Protein AF-A0A495JT80-F1 (afdb_monomer_lite)

Sequence (292 aa):
MCPLRSATLHNGMGPVFTKGAPIFTSSRGILRPVTPRWQRAALMPSWIRWLPCSFVYLTVVPQSVPFRRSAWNDLVPWDDALWCDPGDVEDWVTRSRHRHPRREAAHAELHAREHYDWMVEVRGARIELFAEMCRRRDLPVPHTVGELLPCLTGFGLFELDHDSDADDPWIRPRLERDPLDVLPLSFEERELEARAQRDDRAVLLAIAVRQLAQRTRRRWRRRIVSTSVTGLAEQAGLSVEQTRQALGDLGEIADLGLDWRDRDERVRLTVRWPDFRLRFPFTELPAPEHAV

Secondary structure (DSSP, 8-state):
------------------------------------GGGGS---TTS-TTS-TTHHHHH--S-SS-EEGGGGTTT--TTSBSS-----HHHHHHHHHHHS-TTSHHHHHHHHHHHHHHHHHHHHHHHHHHHHHHHHTT-PPP-BHHHHHHHHHHHTSEEEE--S-SSS-EEEE-TTS-HHHHS---HHHHHHHHHHHHHHHHHHHHHHHHHHHHHS---SSEEEEEEEHHHHHHHHT--HHHHHHHHHHHHHHHT-EEEEETTTTEEEEEEEHHHHHHHS--SSPPPGGG--

pLDDT: mean 70.35, std 21.44, range [20.78, 96.19]

Foldseek 3Di:
DDDDDDDDDDDDDDDDDDDDDDDDDDDDPPPPPPPPCLLVLPPDLLLDLLFAPLCVLVSPDVDLDWDKPVVSVVPRPQADFRHDDPDDLVVLLVVQPVVDDDVCSVVSSVVSVVVNVVLVVSNVVSLVVQCVQCVLLVHDRDGGNNSVQVSCVSLVQKPWDPVDPDPITIIHGPSVDRSLVRTPDDPVRSVVSVVLSLVVLLLLLLLLVLVQQVPADDPPFKGKGKDALVVSCVSSSHDSVSSVSSVVVNCVVQVWPWDDDPPPSMTITIHRNVSSCVVNVDNDDDNSSPRD

Radius of gyration: 26.75 Å; chains: 1; bounding box: 66×74×63 Å

Organism: NCBI:txid589240

InterPro domains:
  IPR046105 Protein of unknown function DUF6042 [PF19508] (123-275)

Structure (mmCIF, N/CA/C/O backbone):
data_AF-A0A495JT80-F1
#
_entry.id   AF-A0A495JT80-F1
#
loop_
_atom_site.group_PDB
_atom_site.id
_atom_site.type_symbol
_atom_site.label_atom_id
_atom_site.label_alt_id
_atom_site.label_comp_id
_atom_site.label_asym_id
_atom_site.label_entity_id
_atom_site.label_seq_id
_atom_site.pdbx_PDB_ins_code
_atom_site.Cartn_x
_atom_site.Cartn_y
_atom_site.Cartn_z
_atom_site.occupancy
_atom_site.B_iso_or_equiv
_atom_site.auth_seq_id
_atom_site.auth_comp_id
_atom_site.auth_asym_id
_atom_site.auth_atom_id
_atom_site.pdbx_PDB_model_num
ATOM 1 N N . MET A 1 1 ? 35.386 54.357 -22.214 1.00 24.50 1 MET A N 1
ATOM 2 C CA . MET A 1 1 ? 36.440 55.247 -21.682 1.00 24.50 1 MET A CA 1
ATOM 3 C C . MET A 1 1 ? 36.011 55.726 -20.303 1.00 24.50 1 MET A C 1
ATOM 5 O O . MET A 1 1 ? 34.889 56.196 -20.187 1.00 24.50 1 MET A O 1
ATOM 9 N N . CYS A 1 2 ? 36.923 55.619 -19.329 1.00 22.36 2 CYS A N 1
ATOM 10 C CA . CYS A 1 2 ? 36.887 56.173 -17.963 1.00 22.36 2 CYS A CA 1
ATOM 11 C C . CYS A 1 2 ? 35.995 55.506 -16.878 1.00 22.36 2 CYS A C 1
ATOM 13 O O . CYS A 1 2 ? 34.996 54.878 -17.212 1.00 22.36 2 CYS A O 1
ATOM 15 N N . PRO A 1 3 ? 36.439 55.539 -15.595 1.00 34.78 3 PRO A N 1
ATOM 16 C CA . PRO A 1 3 ? 36.694 54.320 -14.813 1.00 34.78 3 PRO A CA 1
ATOM 17 C C . PRO A 1 3 ? 36.234 54.358 -13.327 1.00 34.78 3 PRO A C 1
ATOM 19 O O . PRO A 1 3 ? 35.661 55.328 -12.846 1.00 34.78 3 PRO A O 1
ATOM 22 N N . LEU A 1 4 ? 36.542 53.258 -12.623 1.00 27.73 4 LEU A N 1
ATOM 23 C CA . LEU A 1 4 ? 36.738 53.035 -11.172 1.00 27.73 4 LEU A CA 1
ATOM 24 C C . LEU A 1 4 ? 36.809 54.259 -10.226 1.00 27.73 4 LEU A C 1
ATOM 26 O O . LEU A 1 4 ? 37.650 55.131 -10.439 1.00 27.73 4 LEU A O 1
ATOM 30 N N . ARG A 1 5 ? 36.143 54.170 -9.053 1.00 24.73 5 ARG A N 1
ATOM 31 C CA . ARG A 1 5 ? 36.783 54.257 -7.710 1.00 24.73 5 ARG A CA 1
ATOM 32 C C . ARG A 1 5 ? 35.832 54.024 -6.518 1.00 24.73 5 ARG A C 1
ATOM 34 O O . ARG A 1 5 ? 34.684 54.446 -6.524 1.00 24.73 5 ARG A O 1
ATOM 41 N N . SER A 1 6 ? 36.402 53.377 -5.496 1.00 25.03 6 SER A N 1
ATOM 42 C CA . SER A 1 6 ? 35.929 53.138 -4.123 1.00 25.03 6 SER A CA 1
ATOM 43 C C . SER A 1 6 ? 35.865 54.381 -3.224 1.00 25.03 6 SER A C 1
ATOM 45 O O . SER A 1 6 ? 36.567 55.353 -3.498 1.00 25.03 6 SER A O 1
ATOM 47 N N . ALA A 1 7 ? 35.161 54.230 -2.087 1.00 26.39 7 ALA A N 1
ATOM 48 C CA . ALA A 1 7 ? 35.437 54.671 -0.692 1.00 26.39 7 ALA A CA 1
ATOM 49 C C . ALA A 1 7 ? 34.073 54.962 0.003 1.00 26.39 7 ALA A C 1
ATOM 51 O O . ALA A 1 7 ? 33.136 55.344 -0.681 1.00 26.39 7 ALA A O 1
ATOM 52 N N . THR A 1 8 ? 33.802 54.789 1.304 1.00 26.42 8 THR A N 1
ATOM 53 C CA . THR A 1 8 ? 34.645 54.862 2.507 1.00 26.42 8 THR A CA 1
ATOM 54 C C . THR A 1 8 ? 33.877 54.306 3.726 1.00 26.42 8 THR A C 1
ATOM 56 O O . THR A 1 8 ? 32.650 54.356 3.768 1.00 26.42 8 THR A O 1
ATOM 59 N N . LEU A 1 9 ? 34.632 53.816 4.712 1.00 25.58 9 LEU A N 1
ATOM 60 C CA . LEU A 1 9 ? 34.266 53.468 6.097 1.00 25.58 9 LEU A CA 1
ATOM 61 C C . LEU A 1 9 ? 34.218 54.706 7.029 1.00 25.58 9 LEU A C 1
ATOM 63 O O . LEU A 1 9 ? 34.731 55.755 6.648 1.00 25.58 9 LEU A O 1
ATOM 67 N N . HIS A 1 10 ? 33.762 54.471 8.280 1.00 24.23 10 HIS A N 1
ATOM 68 C CA . HIS A 1 10 ? 33.953 55.235 9.547 1.00 24.23 10 HIS A CA 1
ATOM 69 C C . HIS A 1 10 ? 32.874 56.278 9.933 1.00 24.23 10 HIS A C 1
ATOM 71 O O . HIS A 1 10 ? 32.363 56.966 9.066 1.00 24.23 10 HIS A O 1
ATOM 77 N N . ASN A 1 11 ? 32.482 56.505 11.204 1.00 24.72 11 ASN A N 1
ATOM 78 C CA . ASN A 1 11 ? 32.920 56.039 12.538 1.00 24.72 11 ASN A CA 1
ATOM 79 C C . ASN A 1 11 ? 31.931 56.507 13.645 1.00 24.72 11 ASN A C 1
ATOM 81 O O . ASN A 1 11 ? 31.242 57.502 13.445 1.00 24.72 11 ASN A O 1
ATOM 85 N N . GLY A 1 12 ? 32.008 55.894 14.844 1.00 23.05 12 GLY A N 1
ATOM 86 C CA . GLY A 1 12 ? 31.718 56.537 16.153 1.00 23.05 12 GLY A CA 1
ATOM 87 C C . GLY A 1 12 ? 30.794 55.738 17.096 1.00 23.05 12 GLY A C 1
ATOM 88 O O . GLY A 1 12 ? 29.589 55.775 16.905 1.00 23.05 12 GLY A O 1
ATOM 89 N N . MET A 1 13 ? 31.319 54.866 17.983 1.00 23.22 13 MET A N 1
ATOM 90 C CA . MET A 1 13 ? 31.654 55.093 19.426 1.00 23.22 13 MET A CA 1
ATOM 91 C C . MET A 1 13 ? 30.427 55.317 20.334 1.00 23.22 13 MET A C 1
ATOM 93 O O . MET A 1 13 ? 29.657 56.221 20.057 1.00 23.22 13 MET A O 1
ATOM 97 N N . GLY A 1 14 ? 30.162 54.639 21.463 1.00 22.25 14 GLY A N 1
ATOM 98 C CA . GLY A 1 14 ? 30.789 53.643 22.370 1.00 22.25 14 GLY A CA 1
ATOM 99 C C . GLY A 1 14 ? 29.737 53.337 23.489 1.00 22.25 14 GLY A C 1
ATOM 100 O O . GLY A 1 14 ? 28.591 53.729 23.269 1.00 22.25 14 GLY A O 1
ATOM 101 N N . PRO A 1 15 ? 30.008 52.731 24.678 1.00 27.05 15 PRO A N 1
ATOM 102 C CA . PRO A 1 15 ? 31.286 52.404 25.316 1.00 27.05 15 PRO A CA 1
ATOM 103 C C . PRO A 1 15 ? 31.402 50.957 25.886 1.00 27.05 15 PRO A C 1
ATOM 105 O O . PRO A 1 15 ? 30.521 50.110 25.772 1.00 27.05 15 PRO A O 1
ATOM 108 N N . VAL A 1 16 ? 32.561 50.720 26.504 1.00 27.67 16 VAL A N 1
ATOM 109 C CA . VAL A 1 16 ? 33.077 49.540 27.224 1.00 27.67 16 VAL A CA 1
ATOM 110 C C . VAL A 1 16 ? 32.435 49.375 28.614 1.00 27.67 16 VAL A C 1
ATOM 112 O O . VAL A 1 16 ? 32.236 50.386 29.270 1.00 27.67 16 VAL A O 1
ATOM 115 N N . PHE A 1 17 ? 32.202 48.139 29.096 1.00 23.05 17 PHE A N 1
ATOM 116 C CA . PHE A 1 17 ? 32.622 47.652 30.435 1.00 23.05 17 PHE A CA 1
ATOM 117 C C . PHE A 1 17 ? 32.305 46.157 30.658 1.00 23.05 17 PHE A C 1
ATOM 119 O O . PHE A 1 17 ? 31.225 45.658 30.360 1.00 23.05 17 PHE A O 1
ATOM 126 N N . THR A 1 18 ? 33.290 45.456 31.216 1.00 30.59 18 THR A N 1
ATOM 127 C CA . THR A 1 18 ? 33.277 44.085 31.740 1.00 30.59 18 THR A CA 1
ATOM 128 C C . THR A 1 18 ? 32.663 44.019 33.146 1.00 30.59 18 THR A C 1
ATOM 130 O O . THR A 1 18 ? 33.006 44.852 33.983 1.00 30.59 18 THR A O 1
ATOM 133 N N . LYS A 1 19 ? 31.857 42.988 33.462 1.00 23.12 19 LYS A N 1
ATOM 134 C CA . LYS A 1 19 ? 31.860 42.274 34.765 1.00 23.12 19 LYS A CA 1
ATOM 135 C C . LYS A 1 19 ? 30.870 41.104 34.804 1.00 23.12 19 LYS A C 1
ATOM 137 O O . LYS A 1 19 ? 29.881 41.089 34.085 1.00 23.12 19 LYS A O 1
ATOM 142 N N . GLY A 1 20 ? 31.216 40.113 35.626 1.00 20.78 20 GLY A N 1
ATOM 143 C CA . GLY A 1 20 ? 30.572 38.807 35.736 1.00 20.78 20 GLY A CA 1
ATOM 144 C C . GLY A 1 20 ? 29.131 38.781 36.264 1.00 20.78 20 GLY A C 1
ATOM 145 O O . GLY A 1 20 ? 28.621 39.755 36.806 1.00 20.78 20 GLY A O 1
ATOM 146 N N . ALA A 1 21 ? 28.555 37.592 36.053 1.00 24.69 21 ALA A N 1
ATOM 147 C CA . ALA A 1 21 ? 27.241 37.019 36.392 1.00 24.69 21 ALA A CA 1
ATOM 148 C C . ALA A 1 21 ? 26.710 37.319 37.822 1.00 24.69 21 ALA A C 1
ATOM 150 O O . ALA A 1 21 ? 27.509 37.781 38.636 1.00 24.69 21 ALA A O 1
ATOM 151 N N . PRO A 1 22 ? 25.453 36.963 38.216 1.00 37.16 22 PRO A N 1
ATOM 152 C CA . PRO A 1 22 ? 24.491 36.034 37.587 1.00 37.16 22 PRO A CA 1
ATOM 153 C C . PRO A 1 22 ? 22.995 36.470 37.636 1.00 37.16 22 PRO A C 1
ATOM 155 O O . PRO A 1 22 ? 22.660 37.542 38.122 1.00 37.16 22 PRO A O 1
ATOM 158 N N . ILE A 1 23 ? 22.112 35.554 37.201 1.00 22.86 23 ILE A N 1
ATOM 159 C CA . ILE A 1 23 ? 20.699 35.315 37.597 1.00 22.86 23 ILE A CA 1
ATOM 160 C C . ILE A 1 23 ? 19.707 35.298 36.414 1.00 22.86 23 ILE A C 1
ATOM 162 O O . ILE A 1 23 ? 19.516 36.257 35.677 1.00 22.86 23 ILE A O 1
ATOM 166 N N . PHE A 1 24 ? 19.095 34.117 36.293 1.00 27.41 24 PHE A N 1
ATOM 167 C CA . PHE A 1 24 ? 17.911 33.697 35.544 1.00 27.41 24 PHE A CA 1
ATOM 168 C C . PHE A 1 24 ? 16.883 34.791 35.196 1.00 27.41 24 PHE A C 1
ATOM 170 O O . PHE A 1 24 ? 16.391 35.484 36.079 1.00 27.41 24 PHE A O 1
ATOM 177 N N . THR A 1 25 ? 16.392 34.777 33.950 1.00 22.12 25 THR A N 1
ATOM 178 C CA . THR A 1 25 ? 14.977 34.461 33.653 1.00 22.12 25 THR A CA 1
ATOM 179 C C . THR A 1 25 ? 14.739 34.143 32.166 1.00 22.12 25 THR A C 1
ATOM 181 O O . THR A 1 25 ? 15.168 34.852 31.267 1.00 22.12 25 THR A O 1
ATOM 184 N N . SER A 1 26 ? 14.056 33.010 31.973 1.00 25.11 26 SER A N 1
ATOM 185 C CA . SER A 1 26 ? 13.135 32.578 30.910 1.00 25.11 26 SER A CA 1
ATOM 186 C C . SER A 1 26 ? 13.303 33.069 29.462 1.00 25.11 26 SER A C 1
ATOM 188 O O . SER A 1 26 ? 12.993 34.209 29.131 1.00 25.11 26 SER A O 1
ATOM 190 N N . SER A 1 27 ? 13.528 32.107 28.558 1.00 25.22 27 SER A N 1
ATOM 191 C CA . SER A 1 27 ? 12.547 31.672 27.534 1.00 25.22 27 SER A CA 1
ATOM 192 C C . SER A 1 27 ? 13.249 31.270 26.238 1.00 25.22 27 SER A C 1
ATOM 194 O O . SER A 1 27 ? 13.594 32.113 25.418 1.00 25.22 27 SER A O 1
ATOM 196 N N . ARG A 1 28 ? 13.398 29.962 26.030 1.00 27.19 28 ARG A N 1
ATOM 197 C CA . ARG A 1 28 ? 13.146 29.269 24.755 1.00 27.19 28 ARG A CA 1
ATOM 198 C C . ARG A 1 28 ? 13.342 27.793 25.037 1.00 27.19 28 ARG A C 1
ATOM 200 O O . ARG A 1 28 ? 14.440 27.252 24.932 1.00 27.19 28 ARG A O 1
ATOM 207 N N . GLY A 1 29 ? 12.249 27.176 25.484 1.00 23.95 29 GLY A N 1
ATOM 208 C CA . GLY A 1 29 ? 12.114 25.733 25.458 1.00 23.95 29 GLY A CA 1
ATOM 209 C C . GLY A 1 29 ? 12.461 25.284 24.051 1.00 23.95 29 GLY A C 1
ATOM 210 O O . GLY A 1 29 ? 11.780 25.635 23.089 1.00 23.95 29 GLY A O 1
ATOM 211 N N . ILE A 1 30 ? 13.580 24.578 23.943 1.00 27.95 30 ILE A N 1
ATOM 212 C CA . ILE A 1 30 ? 13.903 23.774 22.782 1.00 27.95 30 ILE A CA 1
ATOM 213 C C . ILE A 1 30 ? 12.727 22.814 22.677 1.00 27.95 30 ILE A C 1
ATOM 215 O O . ILE A 1 30 ? 12.596 21.893 23.486 1.00 27.95 30 ILE A O 1
ATOM 219 N N . LEU A 1 31 ? 11.818 23.114 21.750 1.00 24.92 31 LEU A N 1
ATOM 220 C CA . LEU A 1 31 ? 10.789 22.191 21.323 1.00 24.92 31 LEU A CA 1
ATOM 221 C C . LEU A 1 31 ? 11.545 20.926 20.935 1.00 24.92 31 LEU A C 1
ATOM 223 O O . LEU A 1 31 ? 12.216 20.874 19.905 1.00 24.92 31 LEU A O 1
ATOM 227 N N . ARG A 1 32 ? 11.487 19.914 21.808 1.00 25.67 32 ARG A N 1
ATOM 228 C CA . ARG A 1 32 ? 11.700 18.540 21.372 1.00 25.67 32 ARG A CA 1
ATOM 229 C C . ARG A 1 32 ? 10.824 18.384 20.131 1.00 25.67 32 ARG A C 1
ATOM 231 O O . ARG A 1 32 ? 9.664 18.796 20.213 1.00 25.67 32 ARG A O 1
ATOM 238 N N . PRO A 1 33 ? 11.331 17.856 19.007 1.00 29.70 33 PRO A N 1
ATOM 239 C CA . PRO A 1 33 ? 10.451 17.494 17.916 1.00 29.70 33 PRO A CA 1
ATOM 240 C C . PRO A 1 33 ? 9.458 16.493 18.500 1.00 29.70 33 PRO A C 1
ATOM 242 O O . PRO A 1 33 ? 9.802 15.359 18.827 1.00 29.70 33 PRO A O 1
ATOM 245 N N . VAL A 1 34 ? 8.245 16.975 18.757 1.00 27.97 34 VAL A N 1
ATOM 246 C CA . VAL A 1 34 ? 7.101 16.134 19.044 1.00 27.97 34 VAL A CA 1
ATOM 247 C C . V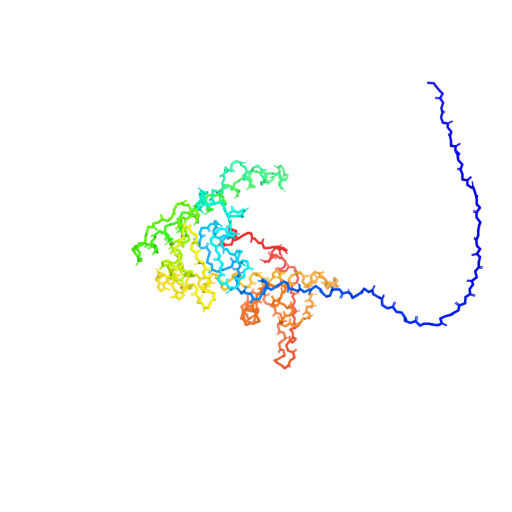AL A 1 34 ? 6.906 15.393 17.740 1.00 27.97 34 VAL A C 1
ATOM 249 O O . VAL A 1 34 ? 6.464 15.991 16.763 1.00 27.97 34 VAL A O 1
ATOM 252 N N . THR A 1 35 ? 7.325 14.129 17.711 1.00 33.66 35 THR A N 1
ATOM 253 C CA . THR A 1 35 ? 6.902 13.168 16.697 1.00 33.66 35 THR A CA 1
ATOM 254 C C . THR A 1 35 ? 5.390 13.350 16.556 1.00 33.66 35 THR A C 1
ATOM 256 O O . THR A 1 35 ? 4.664 13.153 17.544 1.00 33.66 35 THR A O 1
ATOM 259 N N . PRO A 1 36 ? 4.902 13.865 15.414 1.00 33.25 36 PRO A N 1
ATOM 260 C CA . PRO A 1 36 ? 3.493 14.166 15.260 1.00 33.25 36 PRO A CA 1
ATOM 261 C C . PRO A 1 36 ? 2.657 12.916 15.531 1.00 33.25 36 PRO A C 1
ATOM 263 O O . PRO A 1 36 ? 3.073 11.802 15.223 1.00 33.25 36 PRO A O 1
ATOM 266 N N . ARG A 1 37 ? 1.462 13.077 16.104 1.00 33.56 37 ARG A N 1
ATOM 267 C CA . ARG A 1 37 ? 0.592 11.944 16.469 1.00 33.56 37 ARG A CA 1
ATOM 268 C C . ARG A 1 37 ? 0.262 11.003 15.297 1.00 33.56 37 ARG A C 1
ATOM 270 O O . ARG A 1 37 ? -0.053 9.849 15.563 1.00 33.56 37 ARG A O 1
ATOM 277 N N . TRP A 1 38 ? 0.402 11.440 14.042 1.00 35.16 38 TRP A N 1
ATOM 278 C CA . TRP A 1 38 ? 0.265 10.578 12.862 1.00 35.16 38 TRP A CA 1
ATOM 279 C C . TRP A 1 38 ? 1.342 9.482 12.763 1.00 35.16 38 TRP A C 1
ATOM 281 O O . TRP A 1 38 ? 1.085 8.454 12.158 1.00 35.16 38 TRP A O 1
ATOM 291 N N . GLN A 1 39 ? 2.489 9.608 13.445 1.00 34.47 39 GLN A N 1
ATOM 292 C CA . GLN A 1 39 ? 3.469 8.516 13.592 1.00 34.47 39 GLN A CA 1
ATOM 293 C C . GLN A 1 39 ? 3.036 7.420 14.586 1.00 34.47 39 GLN A C 1
ATOM 295 O O . GLN A 1 39 ? 3.790 6.480 14.819 1.00 34.47 39 GLN A O 1
ATOM 300 N N . ARG A 1 40 ? 1.859 7.533 15.222 1.00 36.56 40 ARG A N 1
ATOM 301 C CA . ARG A 1 40 ? 1.363 6.554 16.212 1.00 36.56 40 ARG A CA 1
ATOM 302 C C . ARG A 1 40 ? 0.118 5.784 15.776 1.00 36.56 40 ARG A C 1
ATOM 304 O O . ARG A 1 40 ? -0.263 4.853 16.474 1.00 36.56 40 ARG A O 1
ATOM 311 N N . ALA A 1 41 ? -0.498 6.138 14.651 1.00 34.88 41 ALA A N 1
ATOM 312 C CA . ALA A 1 41 ? -1.455 5.266 13.982 1.00 34.88 41 ALA A CA 1
ATOM 313 C C . ALA A 1 41 ? -0.676 4.526 12.895 1.00 34.88 41 ALA A C 1
ATOM 315 O O . ALA A 1 41 ? -0.148 5.159 11.987 1.00 34.88 41 ALA A O 1
ATOM 316 N N . ALA A 1 42 ? -0.528 3.210 13.026 1.00 36.19 42 ALA A N 1
ATOM 317 C CA . ALA A 1 42 ? 0.255 2.399 12.102 1.00 36.19 42 ALA A CA 1
ATOM 318 C C . ALA A 1 42 ? -0.470 2.221 10.754 1.00 36.19 42 ALA A C 1
ATOM 320 O O . ALA A 1 42 ? -0.840 1.111 10.406 1.00 36.19 42 ALA A O 1
ATOM 321 N N . LEU A 1 43 ? -0.665 3.298 9.992 1.00 43.31 43 LEU A N 1
ATOM 322 C CA . LEU A 1 43 ? -0.923 3.231 8.555 1.00 43.31 43 LEU A CA 1
ATOM 323 C C . LEU A 1 43 ? 0.427 3.367 7.856 1.00 43.31 43 LEU A C 1
ATOM 325 O O . LEU A 1 43 ? 0.885 4.459 7.528 1.00 43.31 43 LEU A O 1
ATOM 329 N N . MET A 1 44 ? 1.113 2.233 7.730 1.00 40.84 44 MET A N 1
ATOM 330 C CA . MET A 1 44 ? 2.370 2.151 6.996 1.00 40.84 44 MET A CA 1
ATOM 331 C C . MET A 1 44 ? 2.113 2.154 5.484 1.00 40.84 44 MET A C 1
ATOM 333 O O . MET A 1 44 ? 1.056 1.685 5.059 1.00 40.84 44 MET A O 1
ATOM 337 N N . PRO A 1 45 ? 3.089 2.576 4.655 1.00 37.75 45 PRO A N 1
ATOM 338 C CA . PRO A 1 45 ? 3.021 2.494 3.188 1.00 37.75 45 PRO A CA 1
ATOM 339 C C . PRO A 1 45 ? 2.671 1.100 2.633 1.00 37.75 45 PRO A C 1
ATOM 341 O O . PRO A 1 45 ? 2.341 0.971 1.462 1.00 37.75 45 PRO A O 1
ATOM 344 N N . SER A 1 46 ? 2.746 0.065 3.472 1.00 41.38 46 SER A N 1
ATOM 345 C CA . SER A 1 46 ? 2.538 -1.346 3.167 1.00 41.38 46 SER A CA 1
ATOM 346 C C . SER A 1 46 ? 1.145 -1.884 3.498 1.00 41.38 46 SER A C 1
ATOM 348 O O . SER A 1 46 ? 0.993 -3.099 3.540 1.00 41.38 46 SER A O 1
ATOM 350 N N . TRP A 1 47 ? 0.140 -1.051 3.798 1.00 51.59 47 TRP A N 1
ATOM 351 C CA . TRP A 1 47 ? -1.132 -1.622 4.254 1.00 51.59 47 TRP A CA 1
ATOM 352 C C . TRP A 1 47 ? -1.794 -2.512 3.208 1.00 51.59 47 TRP A C 1
ATOM 354 O O . TRP A 1 47 ? -2.259 -3.582 3.588 1.00 51.59 47 TRP A O 1
ATOM 364 N N . ILE A 1 48 ? -1.761 -2.159 1.920 1.00 58.28 48 ILE A N 1
ATOM 365 C CA . ILE A 1 48 ? -2.227 -3.041 0.846 1.00 58.28 48 ILE A CA 1
ATOM 366 C C . ILE A 1 48 ? -1.606 -2.600 -0.493 1.00 58.28 48 ILE A C 1
ATOM 368 O O . ILE A 1 48 ? -1.975 -1.551 -1.029 1.00 58.28 48 ILE A O 1
ATOM 372 N N . ARG A 1 49 ? -0.694 -3.393 -1.069 1.00 63.12 49 ARG A N 1
ATOM 373 C CA . ARG A 1 49 ? 0.024 -3.019 -2.313 1.00 63.12 49 ARG A CA 1
ATOM 374 C C . ARG A 1 49 ? -0.884 -2.864 -3.529 1.00 63.12 49 ARG A C 1
ATOM 376 O O . ARG A 1 49 ? -0.554 -2.134 -4.459 1.00 63.12 49 ARG A O 1
ATOM 383 N N . TRP A 1 50 ? -2.025 -3.543 -3.538 1.00 67.75 50 TRP A N 1
ATOM 384 C CA . TRP A 1 50 ? -2.954 -3.558 -4.664 1.00 67.75 50 TRP A CA 1
ATOM 385 C C . TRP A 1 50 ? -4.073 -2.521 -4.584 1.00 67.75 50 TRP A C 1
ATOM 387 O O . TRP A 1 50 ? -4.824 -2.392 -5.548 1.00 67.75 50 TRP A O 1
ATOM 397 N N . LEU A 1 51 ? -4.174 -1.734 -3.507 1.00 72.44 51 LEU A N 1
ATOM 398 C CA . LEU A 1 51 ? -5.150 -0.644 -3.470 1.00 72.44 51 LEU A CA 1
ATOM 399 C C . LEU A 1 51 ? -4.859 0.399 -4.552 1.00 72.44 51 LEU A C 1
ATOM 401 O O . LEU A 1 51 ? -3.696 0.597 -4.905 1.00 72.44 51 LEU A O 1
ATOM 405 N N . PRO A 1 52 ? -5.877 1.097 -5.072 1.00 69.81 52 PRO A N 1
ATOM 406 C CA . PRO A 1 52 ? -5.646 2.155 -6.040 1.00 69.81 52 PRO A CA 1
ATOM 407 C C . PRO A 1 52 ? -4.734 3.251 -5.488 1.00 69.81 52 PRO A C 1
ATOM 409 O O . PRO A 1 52 ? -4.767 3.545 -4.295 1.00 69.81 52 PRO A O 1
ATOM 412 N N . CYS A 1 53 ? -3.938 3.893 -6.347 1.00 71.25 53 CYS A N 1
ATOM 413 C CA . CYS A 1 53 ? -2.992 4.926 -5.904 1.00 71.25 53 CYS A CA 1
ATOM 414 C C . CYS A 1 53 ? -3.680 6.079 -5.152 1.00 71.25 53 CYS A C 1
ATOM 416 O O . CYS A 1 53 ? -3.117 6.617 -4.203 1.00 71.25 53 CYS A O 1
ATOM 418 N N . SER A 1 54 ? -4.918 6.412 -5.530 1.00 66.75 54 SER A N 1
ATOM 419 C CA . SER A 1 54 ? -5.732 7.455 -4.905 1.00 66.75 54 SER A CA 1
ATOM 420 C C . SER A 1 54 ? -6.104 7.139 -3.457 1.00 66.75 54 SER A C 1
ATOM 422 O O . SER A 1 54 ? -6.455 8.044 -2.703 1.00 66.75 54 SER A O 1
ATOM 424 N N . PHE A 1 55 ? -5.943 5.888 -3.013 1.00 68.94 55 PHE A N 1
ATOM 425 C CA . PHE A 1 55 ? -6.041 5.546 -1.600 1.00 68.94 55 PHE A CA 1
ATOM 426 C C . PHE A 1 55 ? -5.093 6.390 -0.743 1.00 68.94 55 PHE A C 1
ATOM 428 O O . PHE A 1 55 ? -5.428 6.677 0.402 1.00 68.94 55 PHE A O 1
ATOM 435 N N . VAL A 1 56 ? -3.965 6.871 -1.290 1.00 66.12 56 VAL A N 1
ATOM 436 C CA . VAL A 1 56 ? -3.050 7.781 -0.583 1.00 66.12 56 VAL A CA 1
ATOM 437 C C . VAL A 1 56 ? -3.771 9.005 -0.008 1.00 66.12 56 VAL A C 1
ATOM 439 O O . VAL A 1 56 ? -3.484 9.397 1.121 1.00 66.12 56 VAL A O 1
ATOM 442 N N . TYR A 1 57 ? -4.777 9.541 -0.704 1.00 64.38 57 TYR A N 1
ATOM 443 C CA . TYR A 1 57 ? -5.587 10.659 -0.214 1.00 64.38 57 TYR A CA 1
ATOM 444 C C . TYR A 1 57 ? -6.395 10.289 1.039 1.00 64.38 57 TYR A C 1
ATOM 446 O O . TYR A 1 57 ? -6.578 11.117 1.927 1.00 64.38 57 TYR A O 1
ATOM 454 N N . LEU A 1 58 ? -6.810 9.025 1.148 1.00 63.75 58 LEU A N 1
ATOM 455 C CA . LEU A 1 58 ? -7.581 8.481 2.268 1.00 63.75 58 LEU A CA 1
ATOM 456 C C . LEU A 1 58 ? -6.688 7.924 3.393 1.00 63.75 58 LEU A C 1
ATOM 458 O O . LEU A 1 58 ? -7.163 7.724 4.511 1.00 63.75 58 LEU A O 1
ATOM 462 N N . THR A 1 59 ? -5.392 7.703 3.129 1.00 58.78 59 THR A N 1
ATOM 463 C CA . THR A 1 59 ? -4.407 7.324 4.164 1.00 58.78 59 THR A CA 1
ATOM 464 C C . THR A 1 59 ? -4.082 8.470 5.117 1.00 58.78 59 THR A C 1
ATOM 466 O O . THR A 1 59 ? -3.714 8.232 6.269 1.00 58.78 59 THR A O 1
ATOM 469 N N . VAL A 1 60 ? -4.252 9.719 4.671 1.00 50.59 60 VAL A N 1
ATOM 470 C CA . VAL A 1 60 ? -4.072 10.914 5.502 1.00 50.59 60 VAL A CA 1
ATOM 471 C C . VAL A 1 60 ? -5.352 11.152 6.294 1.00 50.59 60 VAL A C 1
ATOM 473 O O . VAL A 1 60 ? -6.136 12.067 6.046 1.00 50.59 60 VAL A O 1
ATOM 476 N N . VAL A 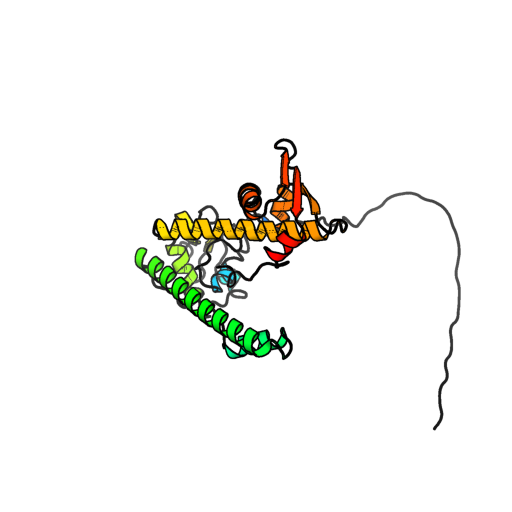1 61 ? -5.577 10.282 7.274 1.00 50.44 61 VAL A N 1
ATOM 477 C CA . VAL A 1 61 ? -6.654 10.468 8.235 1.00 50.44 61 VAL A CA 1
ATOM 478 C C . VAL A 1 61 ? -6.255 11.618 9.170 1.00 50.44 61 VAL A C 1
ATOM 480 O O . VAL A 1 61 ? -5.259 11.491 9.890 1.00 50.44 61 VAL A O 1
ATOM 483 N N . PRO A 1 62 ? -7.007 12.735 9.217 1.00 42.88 62 PRO A N 1
ATOM 484 C CA . PRO A 1 62 ? -6.640 13.872 10.053 1.00 42.88 62 PRO A CA 1
ATOM 485 C C . PRO A 1 62 ? -6.599 13.494 11.541 1.00 42.88 62 PRO A C 1
ATOM 487 O O . PRO A 1 62 ? -5.759 14.017 12.277 1.00 42.88 62 PRO A O 1
ATOM 490 N N . GLN A 1 63 ? -7.481 12.585 11.990 1.00 50.72 63 GLN A N 1
ATOM 491 C CA . GLN A 1 63 ? -7.586 12.105 13.373 1.00 50.72 63 GLN A CA 1
ATOM 492 C C . GLN A 1 63 ? -8.213 10.698 13.439 1.00 50.72 63 GLN A C 1
ATOM 494 O O . GLN A 1 63 ? -9.058 10.356 12.627 1.00 50.72 63 GLN A O 1
ATOM 499 N N . SER A 1 64 ? -7.890 9.900 14.464 1.00 59.62 64 SER A N 1
ATOM 500 C CA . SER A 1 64 ? -8.559 8.609 14.744 1.00 59.62 64 SER A CA 1
ATOM 501 C C . SER A 1 64 ? -10.001 8.750 15.268 1.00 59.62 64 SER A C 1
ATOM 503 O O . SER A 1 64 ? -10.614 7.770 15.684 1.00 59.62 64 SER A O 1
ATOM 505 N N . VAL A 1 65 ? -10.504 9.981 15.345 1.00 68.81 65 VAL A N 1
ATOM 506 C CA . VAL A 1 65 ? -11.854 10.344 15.790 1.00 68.81 65 VAL A CA 1
ATOM 507 C C . VAL A 1 65 ? -12.714 10.515 14.536 1.00 68.81 65 VAL A C 1
ATOM 509 O O . VAL A 1 65 ? -12.171 10.982 13.533 1.00 68.81 65 VAL A O 1
ATOM 512 N N . PRO A 1 66 ? -14.014 10.163 14.559 1.00 79.19 66 PRO A N 1
ATOM 513 C CA . PRO A 1 66 ? -14.899 10.418 13.429 1.00 79.19 66 PRO A CA 1
ATOM 514 C C . PRO A 1 66 ? -14.799 11.864 12.930 1.00 79.19 66 PRO A C 1
ATOM 516 O O . PRO A 1 66 ? -14.700 12.795 13.733 1.00 79.19 66 PRO A O 1
ATOM 519 N N . PHE A 1 67 ? -14.829 12.051 11.614 1.00 79.38 67 PHE A N 1
ATOM 520 C CA . PHE A 1 67 ? -14.772 13.361 10.955 1.00 79.38 67 PHE A CA 1
ATOM 521 C C . PHE A 1 67 ? -15.786 13.438 9.811 1.00 79.38 67 PHE A C 1
ATOM 523 O O . PHE A 1 67 ? -16.239 12.415 9.311 1.00 79.38 67 PHE A O 1
ATOM 530 N N . ARG A 1 68 ? -16.168 14.647 9.396 1.00 83.88 68 ARG A N 1
ATOM 531 C CA . ARG A 1 68 ? -17.078 14.855 8.258 1.00 83.88 68 ARG A CA 1
ATOM 532 C C . ARG A 1 68 ? -16.362 14.618 6.926 1.00 83.88 68 ARG A C 1
ATOM 534 O O . ARG A 1 68 ? -15.201 15.009 6.800 1.00 83.88 68 ARG A O 1
ATOM 541 N N . ARG A 1 69 ? -17.049 14.058 5.920 1.00 80.44 69 ARG A N 1
ATOM 542 C CA . ARG A 1 69 ? -16.510 13.909 4.552 1.00 80.44 69 ARG A CA 1
ATOM 543 C C . ARG A 1 69 ? -16.035 15.247 3.985 1.00 80.44 69 ARG A C 1
ATOM 545 O O . ARG A 1 69 ? -14.969 15.306 3.379 1.00 80.44 69 ARG A O 1
ATOM 552 N N . SER A 1 70 ? -16.784 16.318 4.227 1.00 83.50 70 SER A N 1
ATOM 553 C CA . SER A 1 70 ? -16.467 17.671 3.758 1.00 83.50 70 SER A CA 1
ATOM 554 C C . SER A 1 70 ? -15.115 18.200 4.243 1.00 83.50 70 SER A C 1
ATOM 556 O O . SER A 1 70 ? -14.508 19.023 3.559 1.00 83.50 70 SER A O 1
ATOM 558 N N . ALA A 1 71 ? -14.578 17.680 5.355 1.00 79.56 71 ALA A N 1
ATOM 559 C CA . ALA A 1 71 ? -13.249 18.040 5.853 1.00 79.56 71 ALA A CA 1
ATOM 560 C C . ALA A 1 71 ? -12.107 17.648 4.892 1.00 79.56 71 ALA A C 1
ATOM 562 O O . ALA A 1 71 ? -10.974 18.095 5.067 1.00 79.56 71 ALA A O 1
ATOM 563 N N . TRP A 1 72 ? -12.395 16.814 3.892 1.00 77.88 72 TRP A N 1
ATOM 564 C CA . TRP A 1 72 ? -11.457 16.373 2.866 1.00 77.88 72 TRP A CA 1
ATOM 565 C C . TRP A 1 72 ? -11.624 17.088 1.521 1.00 77.88 72 TRP A C 1
ATOM 567 O O . TRP A 1 72 ? -10.770 16.906 0.662 1.00 77.88 72 TRP A O 1
ATOM 577 N N . ASN A 1 73 ? -12.654 17.917 1.322 1.00 82.12 73 ASN A N 1
ATOM 578 C CA . ASN A 1 73 ? -12.959 18.502 0.006 1.00 82.12 73 ASN A CA 1
ATOM 579 C C . ASN A 1 73 ? -11.822 19.353 -0.581 1.00 82.12 73 ASN A C 1
ATOM 581 O O . ASN A 1 73 ? -11.647 19.368 -1.793 1.00 82.12 73 ASN A O 1
ATOM 585 N N . ASP A 1 74 ? -11.023 20.008 0.264 1.00 78.88 74 ASP A N 1
ATOM 586 C CA . ASP A 1 74 ? -9.886 20.824 -0.186 1.00 78.88 74 ASP A CA 1
ATOM 587 C C . ASP A 1 74 ? -8.614 19.995 -0.470 1.00 78.88 74 ASP A C 1
ATOM 589 O O . ASP A 1 74 ? -7.630 20.521 -0.988 1.00 78.88 74 ASP A O 1
ATOM 593 N N . LEU A 1 75 ? -8.599 18.710 -0.095 1.00 74.50 75 LEU A N 1
ATOM 594 C CA . LEU A 1 75 ? -7.422 17.829 -0.152 1.00 74.50 75 LEU A CA 1
ATOM 595 C C . LEU A 1 75 ? -7.604 16.637 -1.093 1.00 74.50 75 LEU A C 1
ATOM 597 O O . LEU A 1 75 ? -6.636 16.176 -1.695 1.00 74.50 75 LEU A O 1
ATOM 601 N N . VAL A 1 76 ? -8.822 16.106 -1.165 1.00 77.31 76 VAL A N 1
ATOM 602 C CA . VAL A 1 76 ? -9.149 14.866 -1.859 1.00 77.31 76 VAL A CA 1
ATOM 603 C C . VAL A 1 76 ? -9.848 15.214 -3.168 1.00 77.31 76 VAL A C 1
ATOM 605 O O . VAL A 1 76 ? -10.939 15.787 -3.140 1.00 77.31 76 VAL A O 1
ATOM 608 N N . PRO A 1 77 ? -9.263 14.852 -4.319 1.00 82.62 77 PRO A N 1
ATOM 609 C CA . PRO A 1 77 ? -9.898 15.084 -5.601 1.00 82.62 77 PRO A CA 1
ATOM 610 C C . PRO A 1 77 ? -10.967 14.011 -5.841 1.00 82.62 77 PRO A C 1
ATOM 612 O O . PRO A 1 77 ? -10.712 12.956 -6.415 1.00 82.62 77 PRO A O 1
ATOM 615 N N . TRP A 1 78 ? -12.172 14.251 -5.327 1.00 85.38 78 TRP A N 1
ATOM 616 C CA . TRP A 1 78 ? -13.247 13.256 -5.294 1.00 85.38 78 TRP A CA 1
ATOM 617 C C . TRP A 1 78 ? -13.650 12.710 -6.664 1.00 85.38 78 TRP A C 1
ATOM 619 O O . TRP A 1 78 ? -13.988 11.530 -6.768 1.00 85.38 78 TRP A O 1
ATOM 629 N N . ASP A 1 79 ? -13.584 13.553 -7.689 1.00 90.00 79 ASP A N 1
ATOM 630 C CA . ASP A 1 79 ? -14.009 13.221 -9.049 1.00 90.00 79 ASP A CA 1
ATOM 631 C C . ASP A 1 79 ? -12.868 12.654 -9.911 1.00 90.00 79 ASP A C 1
ATOM 633 O O . ASP A 1 79 ? -13.105 12.212 -11.036 1.00 90.00 79 ASP A O 1
ATOM 637 N N . ASP A 1 80 ? -11.635 12.634 -9.393 1.00 86.69 80 ASP A N 1
ATOM 638 C CA . ASP A 1 80 ? -10.483 12.141 -10.141 1.00 86.69 80 ASP A CA 1
ATOM 639 C C . ASP A 1 80 ? -10.506 10.618 -10.283 1.00 86.69 80 ASP A C 1
ATOM 641 O O . ASP A 1 80 ? -11.082 9.871 -9.479 1.00 86.69 80 ASP A O 1
ATOM 645 N N . ALA A 1 81 ? -9.815 10.157 -11.326 1.00 86.38 81 ALA A N 1
ATOM 646 C CA . ALA A 1 81 ? -9.638 8.746 -11.602 1.00 86.38 81 ALA A CA 1
ATOM 647 C C . ALA A 1 81 ? -8.974 8.031 -10.421 1.00 86.38 81 ALA A C 1
ATOM 649 O O . ALA A 1 81 ? -7.960 8.456 -9.864 1.00 86.38 81 ALA A O 1
ATOM 650 N N . LEU A 1 82 ? -9.533 6.874 -10.091 1.00 84.31 82 LEU A N 1
ATOM 651 C CA . LEU A 1 82 ? -9.095 6.079 -8.958 1.00 84.31 82 LEU A CA 1
ATOM 652 C C . LEU A 1 82 ? -7.667 5.526 -9.119 1.00 84.31 82 LEU A C 1
ATOM 654 O O . LEU A 1 82 ? -6.896 5.431 -8.156 1.00 84.31 82 LEU A O 1
ATOM 658 N N . TRP A 1 83 ? -7.333 5.126 -10.344 1.00 84.12 83 TRP A N 1
ATOM 659 C CA . TRP A 1 83 ? -6.092 4.448 -10.697 1.00 84.12 83 TRP A CA 1
ATOM 660 C C . TRP A 1 83 ? -5.176 5.378 -11.476 1.00 84.12 83 TRP A C 1
ATOM 662 O O . TRP A 1 83 ? -5.511 5.792 -12.583 1.00 84.12 83 TRP A O 1
ATOM 672 N N . CYS A 1 84 ? -3.984 5.616 -10.941 1.00 78.56 84 CYS A N 1
ATOM 673 C CA . CYS A 1 84 ? -2.965 6.426 -11.588 1.00 78.56 84 CYS A CA 1
ATOM 674 C C . CYS A 1 84 ? -2.540 5.764 -12.889 1.00 78.56 84 CYS A C 1
ATOM 676 O O . CYS A 1 84 ? -2.372 4.542 -12.959 1.00 78.56 84 CYS A O 1
ATOM 678 N N . ASP A 1 85 ? -2.370 6.586 -13.909 1.00 79.31 85 ASP A N 1
ATOM 679 C CA . ASP A 1 85 ? -1.710 6.193 -15.138 1.00 79.31 85 ASP A CA 1
ATOM 680 C C . ASP A 1 85 ? -0.187 6.243 -14.902 1.00 79.31 85 ASP A C 1
ATOM 682 O O . ASP A 1 85 ? 0.296 7.249 -14.368 1.00 79.31 85 ASP A O 1
ATOM 686 N N . PRO A 1 86 ? 0.590 5.198 -15.254 1.00 75.94 86 PRO A N 1
ATOM 687 C CA . PRO A 1 86 ? 2.051 5.287 -15.258 1.00 75.94 86 PRO A CA 1
ATOM 688 C C . PRO A 1 86 ? 2.588 6.391 -16.191 1.00 75.94 86 PRO A C 1
ATOM 690 O O . PRO A 1 86 ? 3.759 6.761 -16.078 1.00 75.94 86 PRO A O 1
ATOM 693 N N . GLY A 1 87 ? 1.754 6.945 -17.075 1.00 82.69 87 GLY A N 1
ATOM 694 C CA . GLY A 1 87 ? 2.079 8.030 -17.993 1.00 82.69 87 GLY A CA 1
ATOM 695 C C . GLY A 1 87 ? 2.606 7.513 -19.328 1.00 82.69 87 GLY A C 1
ATOM 696 O O . GLY A 1 87 ? 2.493 6.329 -19.645 1.00 82.69 87 GLY A O 1
ATOM 697 N N . ASP A 1 88 ? 3.202 8.401 -20.121 1.00 86.19 88 ASP A N 1
ATOM 698 C CA . ASP A 1 88 ? 3.776 8.039 -21.418 1.00 86.19 88 ASP A CA 1
ATOM 699 C C . ASP A 1 88 ? 5.119 7.309 -21.242 1.00 86.19 88 ASP A C 1
ATOM 701 O O . ASP A 1 88 ? 6.024 7.792 -20.555 1.00 86.19 88 ASP A O 1
ATOM 705 N N . VAL A 1 89 ? 5.285 6.160 -21.901 1.00 88.75 89 VAL A N 1
ATOM 706 C CA . VAL A 1 89 ? 6.552 5.415 -21.949 1.00 88.75 89 VAL A CA 1
ATOM 707 C C . VAL A 1 89 ? 7.716 6.282 -22.448 1.00 88.75 89 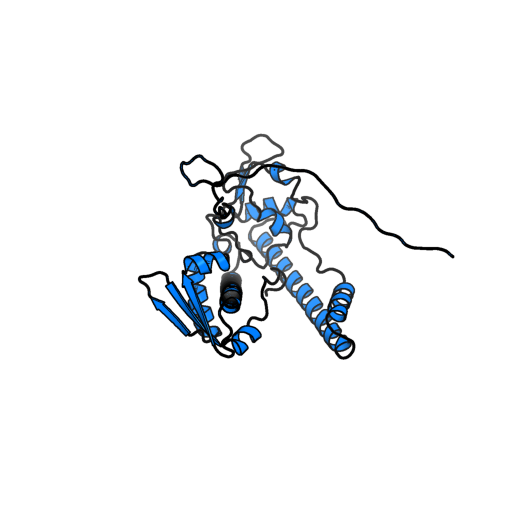VAL A C 1
ATOM 709 O O . VAL A 1 89 ? 8.848 6.133 -21.978 1.00 88.75 89 VAL A O 1
ATOM 712 N N . GLU A 1 90 ? 7.468 7.244 -23.339 1.00 90.19 90 GLU A N 1
ATOM 713 C CA . GLU A 1 90 ? 8.518 8.123 -23.863 1.00 90.19 90 GLU A CA 1
ATOM 714 C C . GLU A 1 90 ? 9.059 9.099 -22.801 1.00 90.19 90 GLU A C 1
ATOM 716 O O . GLU A 1 90 ? 10.255 9.424 -22.805 1.00 90.19 90 GLU A O 1
ATOM 721 N N . ASP A 1 91 ? 8.250 9.479 -21.806 1.00 86.50 91 ASP A N 1
ATOM 722 C CA . ASP A 1 91 ? 8.717 10.255 -20.651 1.00 86.50 91 ASP A CA 1
ATOM 723 C C . ASP A 1 91 ? 9.630 9.418 -19.746 1.00 86.50 91 ASP A C 1
ATOM 725 O O . ASP A 1 91 ? 10.616 9.916 -19.186 1.00 86.50 91 ASP A O 1
ATOM 729 N N . TRP A 1 92 ? 9.349 8.121 -19.605 1.00 85.19 92 TRP A N 1
ATOM 730 C CA . TRP A 1 92 ? 10.204 7.188 -18.865 1.00 85.19 92 TRP A CA 1
ATOM 731 C C . TRP A 1 92 ? 11.549 6.997 -19.562 1.00 85.19 92 TRP A C 1
ATOM 733 O O . TRP A 1 92 ? 12.600 7.124 -18.922 1.00 85.19 92 TRP A O 1
ATOM 743 N N . VAL A 1 93 ? 11.530 6.781 -20.879 1.00 84.44 93 VAL A N 1
ATOM 744 C CA . VAL A 1 93 ? 12.736 6.677 -21.710 1.00 84.44 93 VAL A CA 1
ATOM 745 C C . VAL A 1 93 ? 13.556 7.965 -21.634 1.00 84.44 93 VAL A C 1
ATOM 747 O O . VAL A 1 93 ? 14.773 7.914 -21.431 1.00 84.44 93 VAL A O 1
ATOM 750 N N . THR A 1 94 ? 12.908 9.128 -21.722 1.00 85.69 94 THR A N 1
ATOM 751 C CA . THR A 1 94 ? 13.569 10.437 -21.624 1.00 85.69 94 THR A CA 1
ATOM 752 C C . THR A 1 94 ? 14.242 10.629 -20.264 1.00 85.69 94 THR A C 1
ATOM 754 O O . THR A 1 94 ? 15.428 10.976 -20.204 1.00 85.69 94 THR A O 1
ATOM 757 N N . ARG A 1 95 ? 13.539 10.331 -19.161 1.00 80.75 95 ARG A N 1
ATOM 758 C CA . ARG A 1 95 ? 14.103 10.385 -17.799 1.00 80.75 95 ARG A CA 1
ATOM 759 C C . ARG A 1 95 ? 15.274 9.417 -17.620 1.00 80.75 95 ARG A C 1
ATOM 761 O O . ARG A 1 95 ? 16.277 9.786 -17.006 1.00 80.75 95 ARG A O 1
ATOM 768 N N . SER A 1 96 ? 15.173 8.206 -18.166 1.00 79.81 96 SER A N 1
ATOM 769 C CA . SER A 1 96 ? 16.228 7.186 -18.098 1.00 79.81 96 SER A CA 1
ATOM 770 C C . SER A 1 96 ? 17.488 7.617 -18.858 1.00 79.81 96 SER A C 1
ATOM 772 O O . SER A 1 96 ? 18.586 7.646 -18.296 1.00 79.81 96 SER A O 1
ATOM 774 N N . ARG A 1 97 ? 17.332 8.088 -20.103 1.00 79.56 97 ARG A N 1
ATOM 775 C CA . ARG A 1 97 ? 18.433 8.617 -20.928 1.00 79.56 97 ARG A CA 1
ATOM 776 C C . ARG A 1 97 ? 19.123 9.820 -20.286 1.00 79.56 97 ARG A C 1
ATOM 778 O O . ARG A 1 97 ? 20.334 9.964 -20.415 1.00 79.56 97 ARG A O 1
ATOM 785 N N . HIS A 1 98 ? 18.387 10.674 -19.572 1.00 77.75 98 HIS A N 1
ATOM 786 C CA . HIS A 1 98 ? 18.989 11.804 -18.862 1.00 77.75 98 HIS A CA 1
ATOM 787 C C . HIS A 1 98 ? 19.918 11.357 -17.718 1.00 77.75 98 HIS A C 1
ATOM 789 O O . HIS A 1 98 ? 20.908 12.026 -17.428 1.00 77.75 98 HIS A O 1
ATOM 795 N N . ARG A 1 99 ? 19.633 10.210 -17.087 1.00 72.06 99 ARG A N 1
ATOM 796 C CA . ARG A 1 99 ? 20.440 9.649 -15.991 1.00 72.06 99 ARG A CA 1
ATOM 797 C C . ARG A 1 99 ? 21.674 8.871 -16.476 1.00 72.06 99 ARG A C 1
ATOM 799 O O . ARG A 1 99 ? 22.628 8.757 -15.710 1.00 72.06 99 ARG A O 1
ATOM 806 N N . HIS A 1 100 ? 21.692 8.395 -17.727 1.00 68.94 100 HIS A N 1
ATOM 807 C CA . HIS A 1 100 ? 22.766 7.559 -18.292 1.00 68.94 100 HIS A CA 1
ATOM 808 C C . HIS A 1 100 ? 23.410 8.175 -19.555 1.00 68.94 100 HIS A C 1
ATOM 810 O O . HIS A 1 100 ? 22.785 8.217 -20.617 1.00 68.94 100 HIS A O 1
ATOM 816 N N . PRO A 1 101 ? 24.682 8.624 -19.515 1.00 65.25 101 PRO A N 1
ATOM 817 C CA . PRO A 1 101 ? 25.338 9.218 -20.681 1.00 65.25 101 PRO A CA 1
ATOM 818 C C . PRO A 1 101 ? 25.551 8.223 -21.841 1.00 65.25 101 PRO A C 1
ATOM 820 O O . PRO A 1 101 ? 26.051 7.120 -21.645 1.00 65.25 101 PRO A O 1
ATOM 823 N N . ARG A 1 102 ? 25.234 8.682 -23.064 1.00 65.31 102 ARG A N 1
ATOM 824 C CA . ARG A 1 102 ? 25.424 8.156 -24.447 1.00 65.31 102 ARG A CA 1
ATOM 825 C C . ARG A 1 102 ? 25.883 6.705 -24.714 1.00 65.31 102 ARG A C 1
ATOM 827 O O . ARG A 1 102 ? 25.346 6.115 -25.642 1.00 65.31 102 ARG A O 1
ATOM 834 N N . ARG A 1 103 ? 26.856 6.124 -24.002 1.00 60.12 103 ARG A N 1
ATOM 835 C CA . ARG A 1 103 ? 27.295 4.726 -24.224 1.00 60.12 103 ARG A CA 1
ATOM 836 C C . ARG A 1 103 ? 26.315 3.688 -23.668 1.00 60.12 103 ARG A C 1
ATOM 838 O O . ARG A 1 103 ? 26.298 2.571 -24.162 1.00 60.12 103 ARG A O 1
ATOM 845 N N . GLU A 1 104 ? 25.479 4.075 -22.708 1.00 71.44 104 GLU A N 1
ATOM 846 C CA . GLU A 1 104 ? 24.473 3.202 -22.080 1.00 71.44 104 GLU A CA 1
ATOM 847 C C . GLU A 1 104 ? 23.037 3.544 -22.503 1.00 71.44 104 GLU A C 1
ATOM 849 O O . GLU A 1 104 ? 22.097 2.907 -22.050 1.00 71.44 104 GLU A O 1
ATOM 854 N N . ALA A 1 105 ? 22.840 4.528 -23.388 1.00 73.25 105 ALA A N 1
ATOM 855 C CA . ALA A 1 105 ? 21.514 5.081 -23.677 1.00 73.25 105 ALA A CA 1
ATOM 856 C C . ALA A 1 105 ? 20.532 4.060 -24.279 1.00 73.25 105 ALA A C 1
ATOM 858 O O . ALA A 1 105 ? 19.359 4.077 -23.924 1.00 73.25 105 ALA A O 1
ATOM 859 N N . ALA A 1 106 ? 21.006 3.161 -25.149 1.00 80.19 106 ALA A N 1
ATOM 860 C CA . ALA A 1 106 ? 20.174 2.105 -25.733 1.00 80.19 106 ALA A CA 1
ATOM 861 C C . ALA A 1 106 ? 19.773 1.042 -24.696 1.00 80.19 106 ALA A C 1
ATOM 863 O O . ALA A 1 106 ? 18.646 0.563 -24.692 1.00 80.19 106 ALA A O 1
ATOM 864 N N . HIS A 1 107 ? 20.684 0.709 -23.780 1.00 81.50 107 HIS A N 1
ATOM 865 C CA . HIS A 1 107 ? 20.415 -0.227 -22.691 1.00 81.50 107 HIS A CA 1
ATOM 866 C C . HIS A 1 107 ? 19.479 0.386 -21.637 1.00 81.50 107 HIS A C 1
ATOM 868 O O . HIS A 1 107 ? 18.539 -0.259 -21.189 1.00 81.50 107 HIS A O 1
ATOM 874 N N . ALA A 1 108 ? 19.686 1.662 -21.302 1.00 76.81 108 ALA A N 1
ATOM 875 C CA . ALA A 1 108 ? 18.836 2.428 -20.397 1.00 76.81 108 ALA A CA 1
ATOM 876 C C . ALA A 1 108 ? 17.422 2.648 -20.962 1.00 76.81 108 ALA A C 1
ATOM 878 O O . ALA A 1 108 ? 16.459 2.694 -20.199 1.00 76.81 108 ALA A O 1
ATOM 879 N N . GLU A 1 109 ? 17.287 2.784 -22.283 1.00 85.12 109 GLU A N 1
ATOM 880 C CA . GLU A 1 109 ? 15.989 2.801 -22.958 1.00 85.12 109 GLU A CA 1
ATOM 881 C C . GLU A 1 109 ? 15.300 1.442 -22.894 1.00 85.12 109 GLU A C 1
ATOM 883 O O . GLU A 1 109 ? 14.144 1.394 -22.483 1.00 85.12 109 GLU A O 1
ATOM 888 N N . LEU A 1 110 ? 15.993 0.359 -23.269 1.00 86.31 110 LEU A N 1
ATOM 889 C CA . LEU A 1 110 ? 15.433 -0.992 -23.206 1.00 86.31 110 LEU A CA 1
ATOM 890 C C . LEU A 1 110 ? 14.896 -1.282 -21.801 1.00 86.31 110 LEU A C 1
ATOM 892 O O . LEU A 1 110 ? 13.727 -1.614 -21.653 1.00 86.31 110 LEU A O 1
ATOM 896 N N . HIS A 1 111 ? 15.703 -1.023 -20.771 1.00 80.31 111 HIS A N 1
ATOM 897 C CA . HIS A 1 111 ? 15.276 -1.185 -19.385 1.00 80.31 111 HIS A CA 1
ATOM 898 C C . HIS A 1 111 ? 14.133 -0.259 -18.972 1.00 80.31 111 HIS A C 1
ATOM 900 O O . HIS A 1 111 ? 13.293 -0.657 -18.173 1.00 80.31 111 HIS A O 1
ATOM 906 N N . ALA A 1 112 ? 14.074 0.974 -19.485 1.00 81.06 112 ALA A N 1
ATOM 907 C CA . ALA A 1 112 ? 12.951 1.863 -19.196 1.00 81.06 112 ALA A CA 1
ATOM 908 C C . ALA A 1 112 ? 11.639 1.324 -19.778 1.00 81.06 112 ALA A C 1
ATOM 910 O O . ALA A 1 112 ? 10.613 1.418 -19.112 1.00 81.06 112 ALA A O 1
ATOM 911 N N . ARG A 1 113 ? 11.681 0.743 -20.984 1.00 87.81 113 ARG A N 1
ATOM 912 C CA . ARG A 1 113 ? 10.517 0.123 -21.631 1.00 87.81 113 ARG A CA 1
ATOM 913 C C . ARG A 1 113 ? 10.109 -1.173 -20.938 1.00 87.81 113 ARG A C 1
ATOM 915 O O . ARG A 1 113 ? 8.956 -1.298 -20.566 1.00 87.81 113 ARG A O 1
ATOM 922 N N . GLU A 1 114 ? 11.058 -2.067 -20.662 1.00 84.38 114 GLU A N 1
ATOM 923 C CA . GLU A 1 114 ? 10.798 -3.300 -19.900 1.00 84.38 114 GLU A CA 1
ATOM 924 C C . GLU A 1 114 ? 10.172 -2.993 -18.532 1.00 84.38 114 GLU A C 1
ATOM 926 O O . GLU A 1 114 ? 9.206 -3.631 -18.122 1.00 84.38 114 GLU A O 1
ATOM 931 N N . HIS A 1 115 ? 10.694 -1.981 -17.833 1.00 79.06 115 HIS A N 1
ATOM 932 C CA . HIS A 1 115 ? 10.144 -1.554 -16.551 1.00 79.06 115 HIS A CA 1
ATOM 933 C C . HIS A 1 115 ? 8.753 -0.922 -16.708 1.00 79.06 115 HIS A C 1
ATOM 935 O O . HIS A 1 115 ? 7.888 -1.155 -15.870 1.00 79.06 115 HIS A O 1
ATOM 941 N N . TYR A 1 116 ? 8.510 -0.151 -17.770 1.00 83.62 116 TYR A N 1
ATOM 942 C CA . TYR A 1 116 ? 7.186 0.399 -18.064 1.00 83.62 116 TYR A CA 1
ATOM 943 C C . TYR A 1 116 ? 6.154 -0.704 -18.332 1.00 83.62 116 TYR A C 1
ATOM 945 O O . TYR A 1 116 ? 5.087 -0.695 -17.721 1.00 83.62 116 TYR A O 1
ATOM 953 N N . ASP A 1 117 ? 6.484 -1.675 -19.184 1.00 86.31 117 ASP A N 1
ATOM 954 C CA . ASP A 1 117 ? 5.603 -2.800 -19.512 1.00 86.31 117 ASP A CA 1
ATOM 955 C C . ASP A 1 117 ? 5.257 -3.602 -18.252 1.00 86.31 117 ASP A C 1
ATOM 957 O O . ASP A 1 117 ? 4.087 -3.880 -17.986 1.00 86.31 117 ASP A O 1
ATOM 961 N N . TRP A 1 118 ? 6.261 -3.874 -17.414 1.00 83.94 118 TRP A N 1
ATOM 962 C CA . TRP A 1 118 ? 6.059 -4.509 -16.115 1.00 83.94 118 TRP A CA 1
ATOM 963 C C . TRP A 1 118 ? 5.148 -3.684 -15.189 1.00 83.94 118 TRP A C 1
ATOM 965 O O . TRP A 1 118 ? 4.241 -4.232 -14.566 1.00 83.94 118 TRP A O 1
ATOM 975 N N . MET A 1 119 ? 5.319 -2.358 -15.123 1.00 80.62 119 MET A N 1
ATOM 976 C CA . MET A 1 119 ? 4.452 -1.474 -14.327 1.00 80.62 119 MET A CA 1
ATOM 977 C C . MET A 1 119 ? 2.993 -1.503 -14.800 1.00 80.62 119 MET A C 1
ATOM 979 O O . MET A 1 119 ? 2.072 -1.479 -13.977 1.00 80.62 119 MET A O 1
ATOM 983 N N . VAL A 1 120 ? 2.772 -1.550 -16.116 1.00 84.88 120 VAL A N 1
ATOM 984 C CA . VAL A 1 120 ? 1.436 -1.669 -16.713 1.00 84.88 120 VAL A CA 1
ATOM 985 C C . VAL A 1 120 ? 0.808 -3.020 -16.367 1.00 84.88 120 VAL A C 1
ATOM 987 O O . VAL A 1 120 ? -0.357 -3.056 -15.965 1.00 84.88 120 VAL A O 1
ATOM 990 N N . GLU A 1 121 ? 1.571 -4.110 -16.457 1.00 86.69 121 GLU A N 1
ATOM 991 C CA . GLU A 1 121 ? 1.124 -5.457 -16.082 1.00 86.69 121 GLU A CA 1
ATOM 992 C C . GLU A 1 121 ? 0.736 -5.528 -14.597 1.00 86.69 121 GLU A C 1
ATOM 994 O O . GLU A 1 121 ? -0.381 -5.928 -14.261 1.00 86.69 121 GLU A O 1
ATOM 999 N N . VAL A 1 122 ? 1.607 -5.040 -13.705 1.00 82.38 122 VAL A N 1
ATOM 1000 C CA . VAL A 1 122 ? 1.343 -4.970 -12.259 1.00 82.38 122 VAL A CA 1
ATOM 1001 C C . VAL A 1 122 ? 0.088 -4.146 -11.974 1.00 82.38 122 VAL A C 1
ATOM 1003 O O . VAL A 1 122 ? -0.751 -4.548 -11.166 1.00 82.38 122 VAL A O 1
ATOM 1006 N N . ARG A 1 123 ? -0.088 -2.999 -12.641 1.00 84.00 123 ARG A N 1
ATOM 1007 C CA . ARG A 1 123 ? -1.304 -2.185 -12.509 1.00 84.00 123 ARG A CA 1
ATOM 1008 C C . ARG A 1 123 ? -2.550 -2.962 -12.937 1.00 84.00 123 ARG A C 1
ATOM 1010 O O . ARG A 1 123 ? -3.552 -2.903 -12.227 1.00 84.00 123 ARG A O 1
ATOM 1017 N N . GLY A 1 124 ? -2.494 -3.672 -14.064 1.00 87.50 124 GLY A N 1
ATOM 1018 C CA . GLY A 1 124 ? -3.591 -4.511 -14.551 1.00 87.50 124 GLY A CA 1
ATOM 1019 C C . GLY A 1 124 ? -4.003 -5.562 -13.521 1.00 87.50 124 GLY A C 1
ATOM 1020 O O . GLY A 1 124 ? -5.160 -5.591 -13.105 1.00 87.50 124 GLY A O 1
ATOM 1021 N N . ALA A 1 125 ? -3.034 -6.322 -13.009 1.00 86.50 125 ALA A N 1
ATOM 1022 C CA . ALA A 1 125 ? -3.271 -7.341 -11.988 1.00 86.50 125 ALA A CA 1
ATOM 1023 C C . ALA A 1 125 ? -3.895 -6.762 -10.702 1.00 86.50 125 ALA A C 1
ATOM 1025 O O . ALA A 1 125 ? -4.795 -7.360 -10.112 1.00 86.50 125 ALA A O 1
ATOM 1026 N N . ARG A 1 126 ? -3.468 -5.564 -10.276 1.00 85.12 126 ARG A N 1
ATOM 1027 C CA . ARG A 1 126 ? -4.044 -4.876 -9.106 1.00 85.12 126 ARG A CA 1
ATOM 1028 C C . ARG A 1 126 ? -5.501 -4.475 -9.326 1.00 85.12 126 ARG A C 1
ATOM 1030 O O . ARG A 1 126 ? -6.318 -4.658 -8.425 1.00 85.12 126 ARG A O 1
ATOM 1037 N N . ILE A 1 127 ? -5.822 -3.944 -10.507 1.00 88.75 127 ILE A N 1
ATOM 1038 C CA . ILE A 1 127 ? -7.196 -3.582 -10.881 1.00 88.75 127 ILE A CA 1
ATOM 1039 C C . ILE A 1 127 ? -8.084 -4.825 -10.883 1.00 88.75 127 ILE A C 1
ATOM 1041 O O . ILE A 1 127 ? -9.180 -4.792 -10.325 1.00 88.75 127 ILE A O 1
ATOM 1045 N N . GLU A 1 128 ? -7.610 -5.919 -11.475 1.00 91.19 128 GLU A N 1
ATOM 1046 C CA . GLU A 1 128 ? -8.347 -7.180 -11.547 1.00 91.19 128 GLU A CA 1
ATOM 1047 C C . GLU A 1 128 ? -8.616 -7.767 -10.163 1.00 91.19 128 GLU A C 1
ATOM 1049 O O . GLU A 1 128 ? -9.765 -8.100 -9.863 1.00 91.19 128 GLU A O 1
ATOM 1054 N N . LEU A 1 129 ? -7.595 -7.824 -9.302 1.00 89.75 129 LEU A N 1
ATOM 1055 C CA . LEU A 1 129 ? -7.744 -8.284 -7.924 1.00 89.75 129 LEU A CA 1
ATOM 1056 C C . LEU A 1 129 ? -8.750 -7.409 -7.166 1.00 89.75 129 LEU A C 1
ATOM 1058 O O . LEU A 1 129 ? -9.677 -7.930 -6.545 1.00 89.75 129 LEU A O 1
ATOM 1062 N N . PHE A 1 130 ? -8.625 -6.081 -7.256 1.00 89.62 130 PHE A N 1
ATOM 1063 C CA . PHE A 1 130 ? -9.549 -5.154 -6.599 1.00 89.62 130 PHE A CA 1
ATOM 1064 C C . PHE A 1 130 ? -10.995 -5.326 -7.084 1.00 89.62 130 PHE A C 1
ATOM 1066 O O . PHE A 1 130 ? -11.921 -5.402 -6.273 1.00 89.62 130 PHE A O 1
ATOM 1073 N N . ALA A 1 131 ? -11.196 -5.432 -8.398 1.00 92.62 131 ALA A N 1
ATOM 1074 C CA . ALA A 1 131 ? -12.509 -5.667 -8.989 1.00 92.62 131 ALA A CA 1
ATOM 1075 C C . ALA A 1 131 ? -13.098 -7.014 -8.549 1.00 92.62 131 ALA A C 1
ATOM 1077 O O . ALA A 1 131 ? -14.289 -7.108 -8.257 1.00 92.62 131 ALA A O 1
ATOM 1078 N N . GLU A 1 132 ? -12.267 -8.049 -8.453 1.00 94.69 132 GLU A N 1
ATOM 1079 C CA . GLU A 1 132 ? -12.667 -9.361 -7.958 1.00 94.69 132 GLU A CA 1
ATOM 1080 C C . GLU A 1 132 ? -13.104 -9.311 -6.488 1.00 94.69 132 GLU A C 1
ATOM 1082 O O . GLU A 1 132 ? -14.137 -9.872 -6.129 1.00 94.69 132 GLU A O 1
ATOM 1087 N N . MET A 1 133 ? -12.404 -8.561 -5.639 1.00 92.00 133 MET A N 1
ATOM 1088 C CA . MET A 1 133 ? -12.840 -8.347 -4.258 1.00 92.00 133 MET A CA 1
ATOM 1089 C C . MET A 1 133 ? -14.171 -7.607 -4.154 1.00 92.00 133 MET A C 1
ATOM 1091 O O . MET A 1 133 ? -14.998 -7.971 -3.316 1.00 92.00 133 MET A O 1
ATOM 1095 N N . CYS A 1 134 ? -14.408 -6.616 -5.018 1.00 94.19 134 CYS A N 1
ATOM 1096 C CA . CYS A 1 134 ? -15.710 -5.956 -5.104 1.00 94.19 134 CYS A CA 1
ATOM 1097 C C . CYS A 1 134 ? -16.806 -6.974 -5.454 1.00 94.19 134 CYS A C 1
ATOM 1099 O O . CYS A 1 134 ? -17.802 -7.065 -4.738 1.00 94.19 134 CYS A O 1
ATOM 1101 N N . ARG A 1 135 ? -16.579 -7.820 -6.473 1.00 96.12 135 ARG A N 1
ATOM 1102 C CA . ARG A 1 135 ? -17.517 -8.887 -6.872 1.00 96.12 135 ARG A CA 1
ATOM 1103 C C . ARG A 1 135 ? -17.815 -9.867 -5.739 1.00 96.12 135 ARG A C 1
ATOM 1105 O O . ARG A 1 135 ? -18.976 -10.180 -5.499 1.00 96.12 135 ARG A O 1
ATOM 1112 N N . ARG A 1 136 ? -16.796 -10.313 -4.997 1.00 95.75 136 ARG A N 1
ATOM 1113 C CA . ARG A 1 136 ? -16.953 -11.237 -3.853 1.00 95.75 136 ARG A CA 1
ATOM 1114 C C . ARG A 1 136 ? -17.813 -10.665 -2.719 1.00 95.75 136 ARG A C 1
ATOM 1116 O O . ARG A 1 136 ? -18.297 -11.429 -1.886 1.00 95.75 136 ARG A O 1
ATOM 1123 N N . ARG A 1 137 ? -17.982 -9.341 -2.657 1.00 94.56 137 ARG A N 1
ATOM 1124 C CA . ARG A 1 137 ? -18.813 -8.636 -1.666 1.00 94.56 137 ARG A CA 1
ATOM 1125 C C . ARG A 1 137 ? -20.069 -8.001 -2.252 1.00 94.56 137 ARG A C 1
ATOM 1127 O O . ARG A 1 137 ? -20.746 -7.288 -1.522 1.00 94.56 137 ARG A O 1
ATOM 1134 N N . ASP A 1 138 ? -20.375 -8.277 -3.519 1.00 96.19 138 ASP A N 1
ATOM 1135 C CA . ASP A 1 138 ? -21.497 -7.668 -4.240 1.00 96.19 138 ASP A CA 1
ATOM 1136 C C . ASP A 1 138 ? -21.459 -6.126 -4.192 1.00 96.19 138 ASP A C 1
ATOM 1138 O O . ASP A 1 138 ? -22.460 -5.444 -3.990 1.00 96.19 138 ASP A O 1
ATOM 1142 N N . LEU A 1 139 ? -20.252 -5.564 -4.324 1.00 95.38 139 LEU A N 1
ATOM 1143 C CA . LEU A 1 139 ? -20.007 -4.124 -4.354 1.00 95.38 139 LEU A CA 1
ATOM 1144 C C . LEU A 1 139 ? -19.722 -3.660 -5.790 1.00 95.38 139 LEU A C 1
ATOM 1146 O O . LEU A 1 139 ? -19.064 -4.383 -6.548 1.00 95.38 139 LEU A O 1
ATOM 1150 N N . PRO A 1 140 ? -20.142 -2.440 -6.172 1.00 95.00 140 PRO A N 1
ATOM 1151 C CA . PRO A 1 140 ? -19.734 -1.850 -7.439 1.00 95.00 140 PRO A CA 1
ATOM 1152 C C . PRO A 1 140 ? -18.222 -1.597 -7.449 1.00 95.00 140 PRO A C 1
ATOM 1154 O O . PRO A 1 140 ? -17.636 -1.218 -6.432 1.00 95.00 140 PRO A O 1
ATOM 1157 N N . VAL A 1 141 ? -17.593 -1.791 -8.611 1.00 93.75 141 VAL A N 1
ATOM 1158 C CA . VAL A 1 141 ? -16.179 -1.450 -8.802 1.00 93.75 141 VAL A CA 1
ATOM 1159 C C . VAL A 1 141 ? -16.065 0.075 -8.910 1.00 93.75 141 VAL A C 1
ATOM 1161 O O . VAL A 1 141 ? -16.670 0.647 -9.813 1.00 93.75 141 VAL A O 1
ATOM 1164 N N . PRO A 1 142 ? -15.313 0.743 -8.022 1.00 92.88 142 PRO A N 1
ATOM 1165 C CA . PRO A 1 142 ? -15.132 2.182 -8.070 1.00 92.88 142 PRO A CA 1
ATOM 1166 C C . PRO A 1 142 ? -14.222 2.591 -9.234 1.00 92.88 142 PRO A C 1
ATOM 1168 O O . PRO A 1 142 ? -13.199 1.958 -9.514 1.00 92.88 142 PRO A O 1
ATOM 1171 N N . HIS A 1 143 ? -14.574 3.699 -9.872 1.00 90.56 143 HIS A N 1
ATOM 1172 C CA . HIS A 1 143 ? -13.822 4.362 -10.934 1.00 90.56 143 HIS A CA 1
ATOM 1173 C C . HIS A 1 143 ? -13.280 5.729 -10.498 1.00 90.56 143 HIS A C 1
ATOM 1175 O O . HIS A 1 143 ? -12.274 6.185 -11.050 1.00 90.56 143 HIS A O 1
ATOM 1181 N N . THR A 1 144 ? -13.886 6.339 -9.476 1.00 90.88 144 THR A N 1
ATOM 1182 C CA . THR A 1 144 ? -13.469 7.623 -8.889 1.00 90.88 144 THR A CA 1
ATOM 1183 C C . THR A 1 144 ? -13.100 7.492 -7.412 1.00 90.88 144 THR A C 1
ATOM 1185 O O . THR A 1 144 ? -13.480 6.530 -6.735 1.00 90.88 144 THR A O 1
ATOM 1188 N N . VAL A 1 145 ? -12.384 8.483 -6.872 1.00 82.69 145 VAL A N 1
ATOM 1189 C CA . VAL A 1 145 ? -12.067 8.539 -5.431 1.00 82.69 145 VAL A CA 1
ATOM 1190 C C . VAL A 1 145 ? -13.340 8.620 -4.578 1.00 82.69 145 VAL A C 1
ATOM 1192 O O . VAL A 1 145 ? -13.415 8.024 -3.502 1.00 82.69 145 VAL A O 1
ATOM 1195 N N . GLY A 1 146 ? -14.371 9.310 -5.070 1.00 86.31 146 GLY A N 1
ATOM 1196 C CA . GLY A 1 146 ? -15.675 9.411 -4.421 1.00 86.31 146 GLY A CA 1
ATOM 1197 C C . GLY A 1 146 ? -16.391 8.068 -4.276 1.00 86.31 146 GLY A C 1
ATOM 1198 O O . GLY A 1 146 ? -17.028 7.839 -3.247 1.00 86.31 146 GLY A O 1
ATOM 1199 N N . GLU A 1 147 ? -16.252 7.179 -5.261 1.00 90.88 147 GLU A N 1
ATOM 1200 C CA . GLU A 1 147 ? -16.808 5.818 -5.246 1.00 90.88 147 GLU A CA 1
ATOM 1201 C C . GLU A 1 147 ? -15.970 4.845 -4.402 1.00 90.88 147 GLU A C 1
ATOM 1203 O O . GLU A 1 147 ? -16.500 3.867 -3.866 1.00 90.88 147 GLU A O 1
ATOM 1208 N N . LEU A 1 148 ? -14.672 5.121 -4.230 1.00 88.25 148 LEU A N 1
ATOM 1209 C CA . LEU A 1 148 ? -13.786 4.294 -3.410 1.00 88.25 148 LEU A CA 1
ATOM 1210 C C . LEU A 1 148 ? -14.240 4.240 -1.956 1.00 88.25 148 LEU A C 1
ATOM 1212 O O . LEU A 1 148 ? -14.236 3.170 -1.358 1.00 88.25 148 LEU A O 1
ATOM 1216 N N . LEU A 1 149 ? -14.623 5.376 -1.371 1.00 85.56 149 LEU A N 1
ATOM 1217 C CA . LEU A 1 149 ? -14.965 5.437 0.049 1.00 85.56 149 LEU A CA 1
ATOM 1218 C C . LEU A 1 149 ? -16.154 4.514 0.406 1.00 85.56 149 LEU A C 1
ATOM 1220 O O . LEU A 1 149 ? -15.987 3.691 1.305 1.00 85.56 149 LEU A O 1
ATOM 1224 N N . PRO A 1 150 ? -17.306 4.553 -0.296 1.00 87.75 150 PRO A N 1
ATOM 1225 C CA . PRO A 1 150 ? -18.371 3.564 -0.118 1.00 87.75 150 PRO A CA 1
ATOM 1226 C C . PRO A 1 150 ? -17.903 2.112 -0.289 1.00 87.75 150 PRO A C 1
ATOM 1228 O O . PRO A 1 150 ? -18.293 1.252 0.499 1.00 87.75 150 PRO A O 1
ATOM 1231 N N . CYS A 1 151 ? -17.036 1.833 -1.268 1.00 90.56 151 CYS A N 1
ATOM 1232 C CA . CYS A 1 151 ? -16.474 0.497 -1.486 1.00 90.56 151 CYS A CA 1
ATOM 1233 C C . CYS A 1 151 ? -15.636 0.024 -0.278 1.00 90.56 151 CYS A C 1
ATOM 1235 O O . CYS A 1 151 ? -15.842 -1.074 0.242 1.00 90.56 151 CYS A O 1
ATOM 1237 N N . LEU A 1 152 ? -14.751 0.878 0.247 1.00 87.69 152 LEU A N 1
ATOM 1238 C CA . LEU A 1 152 ? -13.932 0.573 1.426 1.00 87.69 152 LEU A CA 1
ATOM 1239 C C . LEU A 1 152 ? -14.770 0.450 2.709 1.00 87.69 152 LEU A C 1
ATOM 1241 O O . LEU A 1 152 ? -14.436 -0.351 3.587 1.00 87.69 152 LEU A O 1
ATOM 1245 N N . THR A 1 153 ? -15.874 1.194 2.815 1.00 89.31 153 THR A N 1
ATOM 1246 C CA . THR A 1 153 ? -16.885 0.993 3.863 1.00 89.31 153 THR A CA 1
ATOM 1247 C C . THR A 1 153 ? -17.547 -0.377 3.728 1.00 89.31 153 THR A C 1
ATOM 1249 O O . THR A 1 153 ? -17.655 -1.098 4.717 1.00 89.31 153 THR A O 1
ATOM 1252 N N . GLY A 1 154 ? -17.902 -0.793 2.509 1.00 91.56 154 GLY A N 1
ATOM 1253 C CA . GLY A 1 154 ? -18.431 -2.133 2.224 1.00 91.56 154 GLY A CA 1
ATOM 1254 C C . GLY A 1 154 ? -17.453 -3.266 2.567 1.00 91.56 154 GLY A C 1
ATOM 1255 O O . GLY A 1 154 ? -17.860 -4.333 3.033 1.00 91.56 154 GLY A O 1
ATOM 1256 N N . PHE A 1 155 ? -16.145 -3.033 2.425 1.00 89.56 155 PHE A N 1
ATOM 1257 C CA . PHE A 1 155 ? -15.118 -3.952 2.928 1.00 89.56 155 PHE A CA 1
ATOM 1258 C C . PHE A 1 155 ? -14.966 -3.930 4.454 1.00 89.56 155 PHE A C 1
ATOM 1260 O O . PHE A 1 155 ? -14.464 -4.893 5.033 1.00 89.56 155 PHE A O 1
ATOM 1267 N N . GLY A 1 156 ? -15.435 -2.877 5.123 1.00 87.69 156 GLY A N 1
ATOM 1268 C CA . GLY A 1 156 ? -15.328 -2.704 6.569 1.00 87.69 156 GLY A CA 1
ATOM 1269 C C . GLY A 1 156 ? -14.007 -2.084 7.026 1.00 87.69 156 GLY A C 1
ATOM 1270 O O . GLY A 1 156 ? -13.629 -2.279 8.183 1.00 87.69 156 GLY A O 1
ATOM 1271 N N . LEU A 1 157 ? -13.316 -1.362 6.136 1.00 83.75 157 LEU A N 1
ATOM 1272 C CA . LEU A 1 157 ? -12.137 -0.539 6.451 1.00 83.75 157 LEU A CA 1
ATOM 1273 C C . LEU A 1 157 ? -12.525 0.854 6.968 1.00 83.75 157 LEU A C 1
ATOM 1275 O O . LEU A 1 157 ? -11.779 1.476 7.724 1.00 83.75 157 LEU A O 1
ATOM 1279 N N . PHE A 1 158 ? -13.711 1.322 6.590 1.00 85.38 158 PHE A N 1
ATOM 1280 C CA . PHE A 1 158 ? -14.334 2.539 7.096 1.00 85.38 158 PHE A CA 1
ATOM 1281 C C . PHE A 1 158 ? -15.750 2.226 7.575 1.00 85.38 158 PHE A C 1
ATOM 1283 O O . PHE A 1 158 ? -16.331 1.195 7.243 1.00 85.38 158 PHE A O 1
ATOM 1290 N N . GLU A 1 159 ? -16.290 3.120 8.384 1.00 87.31 159 GLU A N 1
ATOM 1291 C CA . GLU A 1 159 ? -17.676 3.131 8.820 1.00 87.31 159 GLU A CA 1
ATOM 1292 C C . GLU A 1 159 ? -18.249 4.513 8.505 1.00 87.31 159 GLU A C 1
ATOM 1294 O O . GLU A 1 159 ? -17.601 5.533 8.764 1.00 87.31 159 GLU A O 1
ATOM 1299 N N . LEU A 1 160 ? -19.433 4.529 7.895 1.00 86.81 160 LEU A N 1
ATOM 1300 C CA . LEU A 1 160 ? -20.192 5.741 7.614 1.00 86.81 160 LEU A CA 1
ATOM 1301 C C . LEU A 1 160 ? -21.369 5.787 8.579 1.00 86.81 160 LEU A C 1
ATOM 1303 O O . LEU A 1 160 ? -22.166 4.852 8.623 1.00 86.81 160 LEU A O 1
ATOM 1307 N N . ASP A 1 161 ? -21.464 6.865 9.345 1.00 82.75 161 ASP A N 1
ATOM 1308 C CA . ASP A 1 161 ? -22.626 7.134 10.183 1.00 82.75 161 ASP A CA 1
ATOM 1309 C C . ASP A 1 161 ? -23.616 7.991 9.383 1.00 82.75 161 ASP A C 1
ATOM 1311 O O . ASP A 1 161 ? -23.348 9.153 9.047 1.00 82.75 161 ASP A O 1
ATOM 1315 N N . HIS A 1 162 ? -24.731 7.352 9.027 1.00 67.75 162 HIS A N 1
ATOM 1316 C CA . HIS A 1 162 ? -25.825 7.917 8.243 1.00 67.75 162 HIS A CA 1
ATOM 1317 C C . HIS A 1 162 ? -26.982 8.429 9.118 1.00 67.75 162 HIS A C 1
ATOM 1319 O O . HIS A 1 162 ? -27.940 8.966 8.568 1.00 67.75 162 HIS A O 1
ATOM 1325 N N . ASP A 1 163 ? -26.905 8.310 10.453 1.00 64.50 163 ASP A N 1
ATOM 1326 C CA . ASP A 1 163 ? -27.989 8.714 11.368 1.00 64.50 163 ASP A CA 1
ATOM 1327 C C . ASP A 1 163 ? -28.106 10.244 11.528 1.00 64.50 163 ASP A C 1
ATOM 1329 O O . ASP A 1 163 ? -29.044 10.747 12.151 1.00 64.50 163 ASP A O 1
ATOM 1333 N N . SER A 1 164 ? -27.193 11.020 10.934 1.00 57.00 164 SER A N 1
ATOM 1334 C CA . SER A 1 164 ? -27.372 12.462 10.762 1.00 57.00 164 SER A CA 1
ATOM 1335 C C . SER A 1 164 ? -27.913 12.767 9.365 1.00 57.00 164 SER A C 1
ATOM 1337 O O . SER A 1 164 ? -27.183 12.554 8.400 1.00 57.00 164 SER A O 1
ATOM 1339 N N . ASP A 1 165 ? -29.129 13.319 9.266 1.00 60.28 165 ASP A N 1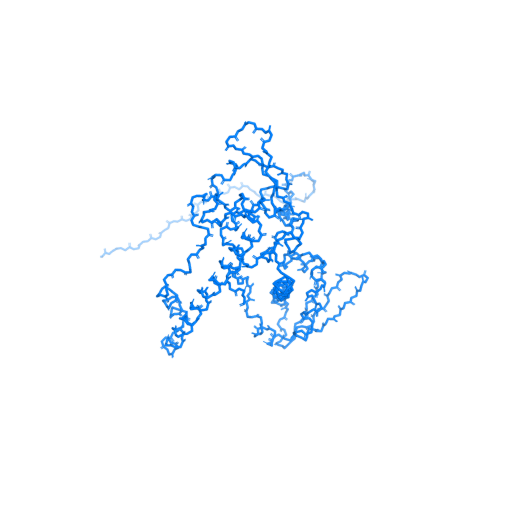
ATOM 1340 C CA . ASP A 1 165 ? -29.640 14.012 8.068 1.00 60.28 165 ASP A CA 1
ATOM 1341 C C . ASP A 1 165 ? -28.540 14.933 7.502 1.00 60.28 165 ASP A C 1
ATOM 1343 O O . ASP A 1 165 ? -28.292 15.999 8.068 1.00 60.28 165 ASP A O 1
ATOM 1347 N N . ALA A 1 166 ? -27.823 14.520 6.450 1.00 57.50 166 ALA A N 1
ATOM 1348 C CA . ALA A 1 166 ? -26.892 15.379 5.716 1.00 57.50 166 ALA A CA 1
ATOM 1349 C C . ALA A 1 166 ? -26.279 14.676 4.498 1.00 57.50 166 ALA A C 1
ATOM 1351 O O . ALA A 1 166 ? -25.765 13.564 4.599 1.00 57.50 166 ALA A O 1
ATOM 1352 N N . ASP A 1 167 ? -26.136 15.440 3.417 1.00 73.44 167 ASP A N 1
ATOM 1353 C CA . ASP A 1 167 ? -25.228 15.224 2.278 1.00 73.44 167 ASP A CA 1
ATOM 1354 C C . ASP A 1 167 ? -23.729 15.065 2.667 1.00 73.44 167 ASP A C 1
ATOM 1356 O O . ASP A 1 167 ? -22.849 15.027 1.808 1.00 73.44 167 ASP A O 1
ATOM 1360 N N . ASP A 1 168 ? -23.407 14.985 3.963 1.00 80.62 168 ASP A N 1
ATOM 1361 C CA . ASP A 1 168 ? -22.057 15.000 4.527 1.00 80.62 168 ASP A CA 1
ATOM 1362 C C . ASP A 1 168 ? -21.927 14.012 5.709 1.00 80.62 168 ASP A C 1
ATOM 1364 O O . ASP A 1 168 ? -21.949 14.425 6.876 1.00 80.62 168 ASP A O 1
ATOM 1368 N N . PRO A 1 169 ? -21.831 12.693 5.450 1.00 84.25 169 PRO A N 1
ATOM 1369 C CA . PRO A 1 169 ? -21.790 11.677 6.501 1.00 84.25 169 PRO A CA 1
ATOM 1370 C C . PRO A 1 169 ? -20.521 11.778 7.358 1.00 84.25 169 PRO A C 1
ATOM 1372 O O . PRO A 1 169 ? -19.460 12.220 6.897 1.00 84.25 169 PRO A O 1
ATOM 1375 N N . TRP A 1 170 ? -20.615 11.328 8.613 1.00 85.44 170 TRP A N 1
ATOM 1376 C CA . TRP A 1 170 ? -19.424 11.129 9.439 1.00 85.44 170 TRP A CA 1
ATOM 1377 C C . TRP A 1 170 ? -18.704 9.852 9.006 1.00 85.44 170 TRP A C 1
ATOM 1379 O O . TRP A 1 170 ? -19.312 8.797 8.850 1.00 85.44 170 TRP A O 1
ATOM 1389 N N . ILE A 1 171 ? -17.391 9.957 8.843 1.00 83.69 171 ILE A N 1
ATOM 1390 C CA . ILE A 1 171 ? -16.490 8.878 8.464 1.00 83.69 171 ILE A CA 1
ATOM 1391 C C . ILE A 1 171 ? -15.672 8.486 9.688 1.00 83.69 171 ILE A C 1
ATOM 1393 O O . ILE A 1 171 ? -15.031 9.327 10.325 1.00 83.69 171 ILE A O 1
ATOM 1397 N N . ARG A 1 172 ? -15.638 7.187 9.979 1.00 84.19 172 ARG A N 1
ATOM 1398 C CA . ARG A 1 172 ? -14.767 6.593 10.989 1.00 84.19 172 ARG A CA 1
ATOM 1399 C C . ARG A 1 172 ? -13.859 5.536 10.346 1.00 84.19 172 ARG A C 1
ATOM 1401 O O . ARG A 1 172 ? -14.347 4.493 9.920 1.00 84.19 172 ARG A O 1
ATOM 1408 N N . PRO A 1 173 ? -12.536 5.755 10.290 1.00 78.31 173 PRO A N 1
ATOM 1409 C CA . PRO A 1 173 ? -11.591 4.723 9.874 1.00 78.31 173 PRO A CA 1
ATOM 1410 C C . PRO A 1 173 ? -11.519 3.606 10.917 1.00 78.31 173 PRO A C 1
ATOM 1412 O O . PRO A 1 173 ? -11.420 3.877 12.117 1.00 78.31 173 PRO A O 1
ATOM 1415 N N . ARG A 1 174 ? -11.515 2.352 10.461 1.00 77.31 174 ARG A N 1
ATOM 1416 C CA . ARG A 1 174 ? -11.475 1.156 11.313 1.00 77.31 174 ARG A CA 1
ATOM 1417 C C . ARG A 1 174 ? -10.058 0.616 11.480 1.00 77.31 174 ARG A C 1
ATOM 1419 O O . ARG A 1 174 ? -9.762 -0.525 11.136 1.00 77.31 174 ARG A O 1
ATOM 1426 N N . LEU A 1 175 ? -9.170 1.464 11.999 1.00 72.75 175 LEU A N 1
ATOM 1427 C CA . LEU A 1 175 ? -7.736 1.164 12.149 1.00 72.75 175 LEU A CA 1
ATOM 1428 C C . LEU A 1 175 ? -7.446 0.017 13.124 1.00 72.75 175 LEU A C 1
ATOM 1430 O O . LEU A 1 175 ? -6.328 -0.484 13.172 1.00 72.75 175 LEU A O 1
ATOM 1434 N N . GLU A 1 176 ? -8.432 -0.383 13.925 1.00 69.81 176 GLU A N 1
ATOM 1435 C CA . GLU A 1 176 ? -8.342 -1.537 14.813 1.00 69.81 176 GLU A CA 1
ATOM 1436 C C . GLU A 1 176 ? -8.379 -2.887 14.083 1.00 69.81 176 GLU A C 1
ATOM 1438 O O . GLU A 1 176 ? -8.144 -3.917 14.712 1.00 69.81 176 GLU A O 1
ATOM 1443 N N . ARG A 1 177 ? -8.706 -2.902 12.785 1.00 68.69 177 ARG A N 1
ATOM 1444 C CA . ARG A 1 177 ? -8.808 -4.120 11.981 1.00 68.69 177 ARG A CA 1
ATOM 1445 C C . ARG A 1 177 ? -7.606 -4.258 11.056 1.00 68.69 177 ARG A C 1
ATOM 1447 O O . ARG A 1 177 ? -7.235 -3.302 10.381 1.00 68.69 177 ARG A O 1
ATOM 1454 N N . ASP A 1 178 ? -7.044 -5.462 10.992 1.00 73.31 178 ASP A N 1
ATOM 1455 C CA . ASP A 1 178 ? -6.073 -5.809 9.957 1.00 73.31 178 ASP A CA 1
ATOM 1456 C C . ASP A 1 178 ? -6.805 -5.880 8.603 1.00 73.31 178 ASP A C 1
ATOM 1458 O O . ASP A 1 178 ? -7.802 -6.603 8.483 1.00 73.31 178 ASP A O 1
ATOM 1462 N N . PRO A 1 179 ? -6.356 -5.149 7.569 1.00 75.75 179 PRO A N 1
ATOM 1463 C CA . PRO A 1 179 ? -6.946 -5.243 6.244 1.00 75.75 179 PRO A CA 1
ATOM 1464 C C . PRO A 1 179 ? -6.992 -6.671 5.694 1.00 75.75 179 PRO A C 1
ATOM 1466 O O . PRO A 1 179 ? -7.981 -7.051 5.070 1.00 75.75 179 PRO A O 1
ATOM 1469 N N . LEU A 1 180 ? -5.976 -7.490 5.975 1.00 79.19 180 LEU A N 1
ATOM 1470 C CA . LEU A 1 180 ? -5.924 -8.882 5.528 1.00 79.19 180 LEU A CA 1
ATOM 1471 C C . LEU A 1 180 ? -7.001 -9.761 6.180 1.00 79.19 180 LEU A C 1
ATOM 1473 O O . LEU A 1 180 ? -7.319 -10.823 5.646 1.00 79.19 180 LEU A O 1
ATOM 1477 N N . ASP A 1 181 ? -7.573 -9.330 7.309 1.00 79.69 181 ASP A N 1
ATOM 1478 C CA . ASP A 1 181 ? -8.692 -10.007 7.973 1.00 79.69 181 ASP A CA 1
ATOM 1479 C C . ASP A 1 181 ? -10.062 -9.616 7.420 1.00 79.69 181 ASP A C 1
ATOM 1481 O O . ASP A 1 181 ? -10.998 -10.414 7.471 1.00 79.69 181 ASP A O 1
ATOM 1485 N N . VAL A 1 182 ? -10.215 -8.386 6.928 1.00 83.19 182 VAL A N 1
ATOM 1486 C CA . VAL A 1 182 ? -11.530 -7.856 6.527 1.00 83.19 182 VAL A CA 1
ATOM 1487 C C . VAL A 1 182 ? -11.784 -7.932 5.036 1.00 83.19 182 VAL A C 1
ATOM 1489 O O . VAL A 1 182 ? -12.940 -8.042 4.613 1.00 83.19 182 VAL A O 1
ATOM 1492 N N . LEU A 1 183 ? -10.720 -7.859 4.241 1.00 86.56 183 LEU A N 1
ATOM 1493 C CA . LEU A 1 183 ? -10.815 -7.884 2.796 1.00 86.56 183 LEU A CA 1
ATOM 1494 C C . LEU A 1 183 ? -11.227 -9.275 2.313 1.00 86.56 183 LEU A C 1
ATOM 1496 O O . LEU A 1 183 ? -10.808 -10.281 2.888 1.00 86.56 183 LEU A O 1
ATOM 1500 N N . PRO A 1 184 ? -12.031 -9.364 1.244 1.00 91.12 184 PRO A N 1
ATOM 1501 C CA . PRO A 1 184 ? -12.497 -10.635 0.700 1.00 91.12 184 PRO A CA 1
ATOM 1502 C C . PRO A 1 184 ? -11.412 -11.309 -0.160 1.00 91.12 184 PRO A C 1
ATOM 1504 O O . PRO A 1 184 ? -11.648 -11.663 -1.315 1.00 91.12 184 PRO A O 1
ATOM 1507 N N . LEU A 1 185 ? -10.214 -11.468 0.400 1.00 88.69 185 LEU A N 1
ATOM 1508 C CA . LEU A 1 185 ? -9.108 -12.210 -0.195 1.00 88.69 185 LEU A CA 1
ATOM 1509 C C . LEU A 1 185 ? -9.318 -13.714 0.005 1.00 88.69 185 LEU A C 1
ATOM 1511 O O . LEU A 1 185 ? -9.813 -14.167 1.038 1.00 88.69 185 LEU A O 1
ATOM 1515 N N . SER A 1 186 ? -8.901 -14.499 -0.980 1.00 91.31 186 SER A N 1
ATOM 1516 C CA . SER A 1 186 ? -8.674 -15.929 -0.808 1.00 91.31 186 SER A CA 1
ATOM 1517 C C . SER A 1 186 ? -7.480 -16.167 0.121 1.00 91.31 186 SER A C 1
ATOM 1519 O O . SER A 1 186 ? -6.662 -15.278 0.368 1.00 91.31 186 SER A O 1
ATOM 1521 N N . PHE A 1 187 ? -7.356 -17.395 0.625 1.00 89.12 187 PHE A N 1
ATOM 1522 C CA . PHE A 1 187 ? -6.231 -17.778 1.476 1.00 89.12 187 PHE A CA 1
ATOM 1523 C C . PHE A 1 187 ? -4.873 -17.551 0.789 1.00 89.12 187 PHE A C 1
ATOM 1525 O O . PHE A 1 187 ? -3.960 -17.006 1.399 1.00 89.12 187 PHE A O 1
ATOM 1532 N N . GLU A 1 188 ? -4.753 -17.919 -0.489 1.00 90.88 188 GLU A N 1
ATOM 1533 C CA . GLU A 1 188 ? -3.508 -17.775 -1.249 1.00 90.88 188 GLU A CA 1
ATOM 1534 C C . GLU A 1 188 ? -3.138 -16.304 -1.482 1.00 90.88 188 GLU A C 1
ATOM 1536 O O . GLU A 1 188 ? -2.006 -15.908 -1.212 1.00 90.88 188 GLU A O 1
ATOM 1541 N N . GLU A 1 189 ? -4.096 -15.469 -1.901 1.00 87.81 189 GLU A N 1
ATOM 1542 C CA . GLU A 1 189 ? -3.868 -14.026 -2.088 1.00 87.81 189 GLU A CA 1
ATOM 1543 C C . GLU A 1 189 ? -3.455 -13.351 -0.772 1.00 87.81 189 GLU A C 1
ATOM 1545 O O . GLU A 1 189 ? -2.571 -12.493 -0.751 1.00 87.81 189 GLU A O 1
ATOM 1550 N N . ARG A 1 190 ? -4.065 -13.769 0.344 1.00 85.31 190 ARG A N 1
ATOM 1551 C CA . ARG A 1 190 ? -3.729 -13.272 1.677 1.00 85.31 190 ARG A CA 1
ATOM 1552 C C . ARG A 1 190 ? -2.307 -13.648 2.090 1.00 85.31 190 ARG A C 1
ATOM 1554 O O . ARG A 1 190 ? -1.584 -12.791 2.590 1.00 85.31 190 ARG A O 1
ATOM 1561 N N . GLU A 1 191 ? -1.900 -14.899 1.890 1.00 84.44 191 GLU A N 1
ATOM 1562 C CA . GLU A 1 191 ? -0.543 -15.361 2.207 1.00 84.44 191 GLU A CA 1
ATOM 1563 C C . GLU A 1 191 ? 0.517 -14.668 1.340 1.00 84.44 191 GLU A C 1
ATOM 1565 O O . GLU A 1 191 ? 1.571 -14.268 1.847 1.00 84.44 191 GLU A O 1
ATOM 1570 N N . LEU A 1 192 ? 0.229 -14.477 0.048 1.00 84.31 192 LEU A N 1
ATOM 1571 C CA . LEU A 1 192 ? 1.103 -13.750 -0.871 1.00 84.31 192 LEU A CA 1
ATOM 1572 C C . LEU A 1 192 ? 1.294 -12.296 -0.428 1.00 84.31 192 LEU A C 1
ATOM 1574 O O . LEU A 1 192 ? 2.436 -11.854 -0.293 1.00 84.31 192 LEU A O 1
ATOM 1578 N N . GLU A 1 193 ? 0.213 -11.575 -0.128 1.00 79.44 193 GLU A N 1
ATOM 1579 C CA . GLU A 1 193 ? 0.297 -10.193 0.360 1.00 79.44 193 GLU A CA 1
ATOM 1580 C C . GLU A 1 193 ? 0.993 -10.128 1.727 1.00 79.44 193 GLU A C 1
ATOM 1582 O O . GLU A 1 193 ? 1.882 -9.304 1.929 1.00 79.44 193 GLU A O 1
ATOM 1587 N N . ALA A 1 194 ? 0.681 -11.036 2.658 1.00 79.31 194 ALA A N 1
ATOM 1588 C CA . ALA A 1 194 ? 1.340 -11.092 3.963 1.00 79.31 194 ALA A CA 1
ATOM 1589 C C . ALA A 1 194 ? 2.854 -11.323 3.837 1.00 79.31 194 ALA A C 1
ATOM 1591 O O . ALA A 1 194 ? 3.647 -10.751 4.593 1.00 79.31 194 ALA A O 1
ATOM 1592 N N . ARG A 1 195 ? 3.285 -12.157 2.884 1.00 81.38 195 ARG A N 1
ATOM 1593 C CA . ARG A 1 195 ? 4.703 -12.345 2.565 1.00 81.38 195 ARG A CA 1
ATOM 1594 C C . ARG A 1 195 ? 5.311 -11.082 1.962 1.00 81.38 195 ARG A C 1
ATOM 1596 O O . ARG A 1 195 ? 6.340 -10.631 2.453 1.00 81.38 195 ARG A O 1
ATOM 1603 N N . ALA A 1 196 ? 4.645 -10.477 0.985 1.00 77.31 196 ALA A N 1
ATOM 1604 C CA . ALA A 1 196 ? 5.102 -9.248 0.349 1.00 77.31 196 ALA A CA 1
ATOM 1605 C C . ALA A 1 196 ? 5.274 -8.113 1.381 1.00 77.31 196 ALA A C 1
ATOM 1607 O O . ALA A 1 196 ? 6.290 -7.418 1.398 1.00 77.31 196 ALA A O 1
ATOM 1608 N N . GLN A 1 197 ? 4.329 -7.962 2.313 1.00 75.62 197 GLN A N 1
ATOM 1609 C CA . GLN A 1 197 ? 4.425 -6.992 3.405 1.00 75.62 197 GLN A CA 1
ATOM 1610 C C . GLN A 1 197 ? 5.587 -7.280 4.362 1.00 75.62 197 GLN A C 1
ATOM 1612 O O . GLN A 1 197 ? 6.168 -6.340 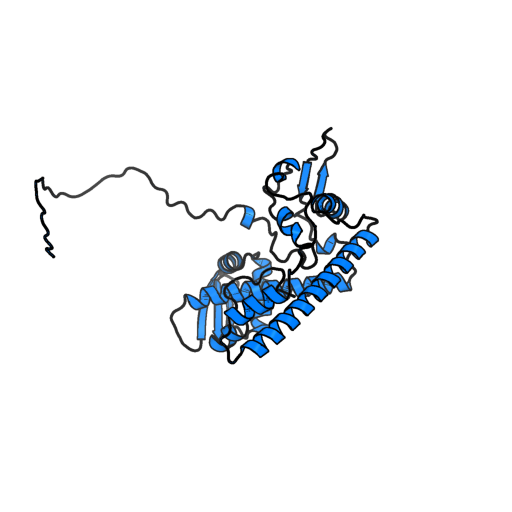4.908 1.00 75.62 197 GLN A O 1
ATOM 1617 N N . ARG A 1 198 ? 5.933 -8.552 4.605 1.00 77.56 198 ARG A N 1
ATOM 1618 C CA . ARG A 1 198 ? 7.124 -8.912 5.395 1.00 77.56 198 ARG A CA 1
ATOM 1619 C C . ARG A 1 198 ? 8.405 -8.500 4.679 1.00 77.56 198 ARG A C 1
ATOM 1621 O O . ARG A 1 198 ? 9.246 -7.846 5.297 1.00 77.56 198 ARG A O 1
ATOM 1628 N N . ASP A 1 199 ? 8.504 -8.789 3.386 1.00 77.69 199 ASP A N 1
ATOM 1629 C CA . ASP A 1 199 ? 9.659 -8.412 2.568 1.00 77.69 199 ASP A CA 1
ATOM 1630 C C . ASP A 1 199 ? 9.841 -6.881 2.538 1.00 77.69 199 ASP A C 1
ATOM 1632 O O . ASP A 1 199 ? 10.950 -6.377 2.738 1.00 77.69 199 ASP A O 1
ATOM 1636 N N . ASP A 1 200 ? 8.748 -6.117 2.436 1.00 76.31 200 ASP A N 1
ATOM 1637 C CA . ASP A 1 200 ? 8.791 -4.650 2.521 1.00 76.31 200 ASP A CA 1
ATOM 1638 C C . ASP A 1 200 ? 9.314 -4.155 3.861 1.00 76.31 200 ASP A C 1
ATOM 1640 O O . ASP A 1 200 ? 10.167 -3.269 3.910 1.00 76.31 200 ASP A O 1
ATOM 1644 N N . ARG A 1 201 ? 8.841 -4.732 4.970 1.00 78.44 201 ARG A N 1
ATOM 1645 C CA . ARG A 1 201 ? 9.325 -4.371 6.311 1.00 78.44 201 ARG A CA 1
ATOM 1646 C C . ARG A 1 201 ? 10.829 -4.626 6.427 1.00 78.44 201 ARG A C 1
ATOM 1648 O O . ARG A 1 201 ? 11.534 -3.793 7.001 1.00 78.44 201 ARG A O 1
ATOM 1655 N N . ALA A 1 202 ? 11.336 -5.712 5.841 1.00 80.50 202 ALA A N 1
ATOM 1656 C CA . ALA A 1 202 ? 12.770 -5.988 5.786 1.00 80.50 202 ALA A CA 1
ATOM 1657 C C . ALA A 1 202 ? 13.532 -4.929 4.966 1.00 80.50 202 ALA A C 1
ATOM 1659 O O . ALA A 1 202 ? 14.588 -4.463 5.402 1.00 80.50 202 ALA A O 1
ATOM 1660 N N . VAL A 1 203 ? 12.986 -4.477 3.830 1.00 78.75 203 VAL A N 1
ATOM 1661 C CA . VAL A 1 203 ? 13.573 -3.395 3.015 1.00 78.75 203 VAL A CA 1
ATOM 1662 C C . VAL A 1 203 ? 13.575 -2.057 3.762 1.00 78.75 203 VAL A C 1
ATOM 1664 O O . VAL A 1 203 ? 14.611 -1.389 3.814 1.00 78.75 203 VAL A O 1
ATOM 1667 N N . LEU A 1 204 ? 12.458 -1.676 4.390 1.00 78.38 204 LEU A N 1
ATOM 1668 C CA . LEU A 1 204 ? 12.337 -0.464 5.215 1.00 78.38 204 LEU A CA 1
ATOM 1669 C C . LEU A 1 204 ? 13.394 -0.437 6.317 1.00 78.38 204 LEU A C 1
ATOM 1671 O O . LEU A 1 204 ? 14.119 0.546 6.509 1.00 78.38 204 LEU A O 1
ATOM 1675 N N . LEU A 1 205 ? 13.522 -1.563 7.011 1.00 84.56 205 LEU A N 1
ATOM 1676 C CA . LEU A 1 205 ? 14.519 -1.740 8.043 1.00 84.56 205 LEU A CA 1
ATOM 1677 C C . LEU A 1 205 ? 15.940 -1.658 7.474 1.00 84.56 205 LEU A C 1
ATOM 1679 O O . LEU A 1 205 ? 16.802 -1.004 8.064 1.00 84.56 205 LEU A O 1
ATOM 1683 N N . ALA A 1 206 ? 16.198 -2.264 6.315 1.00 84.00 206 ALA A N 1
ATOM 1684 C CA . ALA A 1 206 ? 17.500 -2.205 5.664 1.00 84.00 206 ALA A CA 1
ATOM 1685 C C . ALA A 1 206 ? 17.898 -0.769 5.286 1.00 84.00 206 ALA A C 1
ATOM 1687 O O . ALA A 1 206 ? 19.054 -0.379 5.489 1.00 84.00 206 ALA A O 1
ATOM 1688 N N . ILE A 1 207 ? 16.948 0.045 4.812 1.00 81.12 207 ILE A N 1
ATOM 1689 C CA . ILE A 1 207 ? 17.146 1.478 4.548 1.00 81.12 207 ILE A CA 1
ATOM 1690 C C . ILE A 1 207 ? 17.512 2.208 5.848 1.00 81.12 207 ILE A C 1
ATOM 1692 O O . ILE A 1 207 ? 18.514 2.932 5.882 1.00 81.12 207 ILE A O 1
ATOM 1696 N N . ALA A 1 208 ? 16.780 1.976 6.941 1.00 84.88 208 ALA A N 1
ATOM 1697 C CA . ALA A 1 208 ? 17.080 2.578 8.242 1.00 84.88 208 ALA A CA 1
ATOM 1698 C C . ALA A 1 208 ? 18.484 2.188 8.748 1.00 84.88 208 ALA A C 1
ATOM 1700 O O . ALA A 1 208 ? 19.283 3.048 9.140 1.00 84.88 208 ALA A O 1
ATOM 1701 N N . VAL A 1 209 ? 18.841 0.901 8.659 1.00 88.06 209 VAL A N 1
ATOM 1702 C CA . VAL A 1 209 ? 20.179 0.393 9.002 1.00 88.06 209 VAL A CA 1
ATOM 1703 C C . VAL A 1 209 ? 21.251 1.042 8.129 1.00 88.06 209 VAL A C 1
ATOM 1705 O O . VAL A 1 209 ? 22.292 1.450 8.648 1.00 88.06 209 VAL A O 1
ATOM 1708 N N . ARG A 1 210 ? 21.011 1.199 6.822 1.00 86.31 210 ARG A N 1
ATOM 1709 C CA . ARG A 1 210 ? 21.936 1.870 5.900 1.00 86.31 210 ARG A CA 1
ATOM 1710 C C . ARG A 1 210 ? 22.172 3.318 6.309 1.00 86.31 210 ARG A C 1
ATOM 1712 O O . ARG A 1 210 ? 23.330 3.733 6.387 1.00 86.31 210 ARG A O 1
ATOM 1719 N N . GLN A 1 211 ? 21.113 4.076 6.585 1.00 85.31 211 GLN A N 1
ATOM 1720 C CA . GLN A 1 211 ? 21.210 5.476 7.006 1.00 85.31 211 GLN A CA 1
ATOM 1721 C C . GLN A 1 211 ? 22.009 5.613 8.310 1.00 85.31 211 GLN A C 1
ATOM 1723 O O . GLN A 1 211 ? 22.910 6.449 8.406 1.00 85.31 211 GLN A O 1
ATOM 1728 N N . LEU A 1 212 ? 21.753 4.748 9.297 1.00 87.62 212 LEU A N 1
ATOM 1729 C CA . LEU A 1 212 ? 22.522 4.714 10.544 1.00 87.62 212 LEU A CA 1
ATOM 1730 C C . LEU A 1 212 ? 23.984 4.330 10.297 1.00 87.62 212 LEU A C 1
ATOM 1732 O O . LEU A 1 212 ? 24.899 4.995 10.786 1.00 87.62 212 LEU A O 1
ATOM 1736 N N . ALA A 1 213 ? 24.224 3.299 9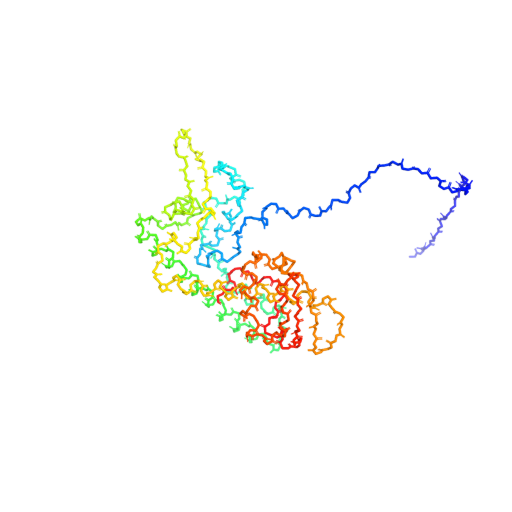.488 1.00 85.50 213 ALA A N 1
ATOM 1737 C CA . ALA A 1 213 ? 25.558 2.851 9.129 1.00 85.50 213 ALA A CA 1
ATOM 1738 C C . ALA A 1 213 ? 26.347 3.969 8.437 1.00 85.50 213 ALA A C 1
ATOM 1740 O O . ALA A 1 213 ? 27.509 4.176 8.785 1.00 85.50 213 ALA A O 1
ATOM 1741 N N . GLN A 1 214 ? 25.745 4.747 7.533 1.00 84.31 214 GLN A N 1
ATOM 1742 C CA . GLN A 1 214 ? 26.405 5.873 6.857 1.00 84.31 214 GLN A CA 1
ATOM 1743 C C . GLN A 1 214 ? 26.976 6.911 7.832 1.00 84.31 214 GLN A C 1
ATOM 1745 O O . GLN A 1 214 ? 28.070 7.419 7.573 1.00 84.31 214 GLN A O 1
ATOM 1750 N N . ARG A 1 215 ? 26.302 7.147 8.968 1.00 83.44 215 ARG A N 1
ATOM 1751 C CA . ARG A 1 215 ? 26.732 8.077 10.030 1.00 83.44 215 ARG A CA 1
ATOM 1752 C C . ARG A 1 215 ? 27.926 7.561 10.848 1.00 83.44 215 ARG A C 1
ATOM 1754 O O . ARG A 1 215 ? 28.601 8.339 11.517 1.00 83.44 215 ARG A O 1
ATOM 1761 N N . THR A 1 216 ? 28.221 6.261 10.800 1.00 79.62 216 THR A N 1
ATOM 1762 C CA . THR A 1 216 ? 29.357 5.664 11.528 1.00 79.62 216 THR A CA 1
ATOM 1763 C C . THR A 1 216 ? 30.696 5.941 10.828 1.00 79.62 216 THR A C 1
ATOM 1765 O O . THR A 1 216 ? 30.764 6.059 9.600 1.00 79.62 216 THR A O 1
ATOM 1768 N N . ARG A 1 217 ? 31.791 6.050 11.605 1.00 68.00 217 ARG A N 1
ATOM 1769 C CA . ARG A 1 217 ? 33.146 6.317 11.075 1.00 68.00 217 ARG A CA 1
ATOM 1770 C C . ARG A 1 217 ? 33.521 5.298 9.990 1.00 68.00 217 ARG A C 1
ATOM 1772 O O . ARG A 1 217 ? 33.294 4.100 10.148 1.00 68.00 217 ARG A O 1
ATOM 1779 N N . ARG A 1 218 ? 34.147 5.773 8.906 1.00 62.78 218 ARG A N 1
ATOM 1780 C CA . ARG A 1 218 ? 34.535 4.965 7.736 1.00 62.78 218 ARG A CA 1
ATOM 1781 C C . ARG A 1 218 ? 35.553 3.876 8.110 1.00 62.78 218 ARG A C 1
ATOM 1783 O O . ARG A 1 218 ? 36.757 4.092 8.036 1.00 62.78 218 ARG A O 1
ATOM 1790 N N . ARG A 1 219 ? 35.079 2.678 8.455 1.00 64.50 219 ARG A N 1
ATOM 1791 C CA . ARG A 1 219 ? 35.839 1.432 8.285 1.00 64.50 219 ARG A CA 1
ATOM 1792 C C . ARG A 1 219 ? 35.363 0.793 6.983 1.00 64.50 219 ARG A C 1
ATOM 1794 O O . ARG A 1 219 ? 34.181 0.508 6.830 1.00 64.50 219 ARG A O 1
ATOM 1801 N N . TRP A 1 220 ? 36.274 0.621 6.027 1.00 61.91 220 TRP A N 1
ATOM 1802 C CA . TRP A 1 220 ? 35.949 0.316 4.626 1.00 61.91 220 TRP A CA 1
ATOM 1803 C C . TRP A 1 220 ? 35.124 -0.965 4.409 1.00 61.91 220 TRP A C 1
ATOM 1805 O O . TRP A 1 220 ? 34.367 -1.032 3.447 1.00 61.91 220 TRP A O 1
ATOM 1815 N N . ARG A 1 221 ? 35.233 -1.967 5.294 1.00 79.06 221 ARG A N 1
ATOM 1816 C CA . ARG A 1 221 ? 34.620 -3.297 5.092 1.00 79.06 221 ARG A CA 1
ATOM 1817 C C . ARG A 1 221 ? 33.469 -3.634 6.037 1.00 79.06 221 ARG A C 1
ATOM 1819 O O . ARG A 1 221 ? 32.571 -4.375 5.657 1.00 79.06 221 ARG A O 1
ATOM 1826 N N . ARG A 1 222 ? 33.485 -3.111 7.265 1.00 85.06 222 ARG A N 1
ATOM 1827 C CA . ARG A 1 222 ? 32.475 -3.408 8.289 1.00 85.06 222 ARG A CA 1
ATOM 1828 C C . ARG A 1 222 ? 32.069 -2.144 9.015 1.00 85.06 222 ARG A C 1
ATOM 1830 O O . ARG A 1 222 ? 32.936 -1.389 9.457 1.00 85.06 222 ARG A O 1
ATOM 1837 N N . ARG A 1 223 ? 30.765 -1.955 9.179 1.00 86.25 223 ARG A N 1
ATOM 1838 C CA . ARG A 1 223 ? 30.195 -0.882 9.993 1.00 86.25 223 ARG A CA 1
ATOM 1839 C C . ARG A 1 223 ? 29.471 -1.482 11.184 1.00 86.25 223 ARG A C 1
ATOM 1841 O O . ARG A 1 223 ? 28.865 -2.540 11.067 1.00 86.25 223 ARG A O 1
ATOM 1848 N N . ILE A 1 224 ? 29.586 -0.813 12.324 1.00 86.62 224 ILE A N 1
ATOM 1849 C CA . ILE A 1 224 ? 28.936 -1.226 13.565 1.00 86.62 224 ILE A CA 1
ATOM 1850 C C . ILE A 1 224 ? 27.867 -0.190 13.858 1.00 86.62 224 ILE A C 1
ATOM 1852 O O . ILE A 1 224 ? 28.199 0.966 14.115 1.00 86.62 224 ILE A O 1
ATOM 1856 N N . VAL A 1 225 ? 26.609 -0.607 13.797 1.00 86.25 225 VAL A N 1
ATOM 1857 C CA . VAL A 1 225 ? 25.461 0.218 14.167 1.00 86.25 225 VAL A CA 1
ATOM 1858 C C . VAL A 1 225 ? 25.022 -0.209 15.556 1.00 86.25 225 VAL A C 1
ATOM 1860 O O . VAL A 1 225 ? 24.762 -1.385 15.780 1.00 86.25 225 VAL A O 1
ATOM 1863 N N . SER A 1 226 ? 24.950 0.741 16.482 1.00 87.56 226 SER A N 1
ATOM 1864 C CA . SER A 1 226 ? 24.417 0.510 17.823 1.00 87.56 226 SER A CA 1
ATOM 1865 C C . SER A 1 226 ? 23.258 1.469 18.050 1.00 87.56 226 SER A C 1
ATOM 1867 O O . SER A 1 226 ? 23.461 2.682 18.027 1.00 87.56 226 SER A O 1
ATOM 1869 N N . THR A 1 227 ? 22.061 0.937 18.263 1.00 89.56 227 THR A N 1
ATOM 1870 C CA . THR A 1 227 ? 20.825 1.709 18.476 1.00 89.56 227 THR A CA 1
ATOM 1871 C C . THR A 1 227 ? 19.901 0.964 19.440 1.00 89.56 227 THR A C 1
ATOM 1873 O O . THR A 1 227 ? 20.230 -0.145 19.856 1.00 89.56 227 THR A O 1
ATOM 1876 N N . SER A 1 228 ? 18.777 1.559 19.835 1.00 90.31 228 SER A N 1
ATOM 1877 C CA . SER A 1 228 ? 17.675 0.804 20.436 1.00 90.31 228 SER A CA 1
ATOM 1878 C C . SER A 1 228 ? 16.726 0.266 19.363 1.00 90.31 228 SER A C 1
ATOM 1880 O O . SER A 1 228 ? 16.679 0.808 18.256 1.00 90.31 228 SER A O 1
ATOM 1882 N N . VAL A 1 229 ? 15.952 -0.771 19.693 1.00 88.75 229 VAL A N 1
ATOM 1883 C CA . VAL A 1 229 ? 14.866 -1.290 18.835 1.00 88.75 229 VAL A CA 1
ATOM 1884 C C . VAL A 1 229 ? 13.876 -0.184 18.523 1.00 88.75 229 VAL A C 1
ATOM 1886 O O . VAL A 1 229 ? 13.536 0.021 17.369 1.00 88.75 229 VAL A O 1
ATOM 1889 N N . THR A 1 230 ? 13.479 0.572 19.544 1.00 87.50 230 THR A N 1
ATOM 1890 C CA . THR A 1 230 ? 12.545 1.691 19.423 1.00 87.50 230 THR A CA 1
ATOM 1891 C C . THR A 1 230 ? 13.087 2.776 18.498 1.00 87.50 230 THR A C 1
ATOM 1893 O O . THR A 1 230 ? 12.383 3.216 17.600 1.00 87.50 230 THR A O 1
ATOM 1896 N N . GLY A 1 231 ? 14.366 3.148 18.630 1.00 86.69 231 GLY A N 1
ATOM 1897 C CA . GLY A 1 231 ? 14.978 4.130 17.732 1.00 86.69 231 GLY A CA 1
ATOM 1898 C C . GLY A 1 231 ? 15.121 3.621 16.295 1.00 86.69 231 GLY A C 1
ATOM 1899 O O . GLY A 1 231 ? 15.062 4.402 15.350 1.00 86.69 231 GLY A O 1
ATOM 1900 N N . LEU A 1 232 ? 15.294 2.309 16.110 1.00 86.94 232 LEU A N 1
ATOM 1901 C CA . LEU A 1 232 ? 15.315 1.698 14.784 1.00 86.94 232 LEU A CA 1
ATOM 1902 C C . LEU A 1 232 ? 13.911 1.630 14.166 1.00 86.94 232 LEU A C 1
ATOM 1904 O O . LEU A 1 232 ? 13.765 1.921 12.983 1.00 86.94 232 LEU A O 1
ATOM 1908 N N . ALA A 1 233 ? 12.902 1.312 14.977 1.00 81.69 233 ALA A N 1
ATOM 1909 C CA . ALA A 1 233 ? 11.493 1.298 14.610 1.00 81.69 233 ALA A CA 1
ATOM 1910 C C . ALA A 1 233 ? 11.040 2.689 14.146 1.00 81.69 233 ALA A C 1
ATOM 1912 O O . ALA A 1 233 ? 10.534 2.830 13.038 1.00 81.69 233 ALA A O 1
ATOM 1913 N N . GLU A 1 234 ? 11.358 3.734 14.916 1.00 80.50 234 GLU A N 1
ATOM 1914 C CA . GLU A 1 234 ? 11.104 5.130 14.540 1.00 80.50 234 GLU A CA 1
ATOM 1915 C C . GLU A 1 234 ? 11.793 5.519 13.222 1.00 80.50 234 GLU A C 1
ATOM 1917 O O . GLU A 1 234 ? 11.176 6.153 12.368 1.00 80.50 234 GLU A O 1
ATOM 1922 N N . GLN A 1 235 ? 13.056 5.119 13.022 1.00 81.88 235 GLN A N 1
ATOM 1923 C CA . GLN A 1 235 ? 13.801 5.419 11.792 1.00 81.88 235 GLN A CA 1
ATOM 1924 C C . GLN A 1 235 ? 13.234 4.680 10.565 1.00 81.88 235 GLN A C 1
ATOM 1926 O O . GLN A 1 235 ? 13.310 5.207 9.457 1.00 81.88 235 GLN A O 1
ATOM 1931 N N . ALA A 1 236 ? 12.696 3.472 10.754 1.00 76.31 236 ALA A N 1
ATOM 1932 C CA . ALA A 1 236 ? 12.077 2.660 9.704 1.00 76.31 236 ALA A CA 1
ATOM 1933 C C . ALA A 1 236 ? 10.578 2.962 9.502 1.00 76.31 236 ALA A C 1
ATOM 1935 O O . ALA A 1 236 ? 9.978 2.461 8.554 1.00 76.31 236 ALA A O 1
ATOM 1936 N N . GLY A 1 237 ? 9.969 3.743 10.400 1.00 72.12 237 GLY A N 1
ATOM 1937 C CA . GLY A 1 237 ? 8.523 3.960 10.467 1.00 72.12 237 GLY A CA 1
ATOM 1938 C C . GLY A 1 237 ? 7.726 2.765 11.006 1.00 72.12 237 GLY A C 1
ATOM 1939 O O . GLY A 1 237 ? 6.509 2.820 11.040 1.00 72.12 237 GLY A O 1
ATOM 1940 N N . LEU A 1 238 ? 8.369 1.684 11.442 1.00 73.81 238 LEU A N 1
ATOM 1941 C CA . LEU A 1 238 ? 7.702 0.446 11.852 1.00 73.81 238 LEU A CA 1
ATOM 1942 C C . LEU A 1 238 ? 7.282 0.467 13.326 1.00 73.81 238 LEU A C 1
ATOM 1944 O O . LEU A 1 238 ? 7.820 1.218 14.138 1.00 73.81 238 LEU A O 1
ATOM 1948 N N . SER A 1 239 ? 6.372 -0.431 13.710 1.00 75.25 239 SER A N 1
ATOM 1949 C CA . SER A 1 239 ? 6.188 -0.759 15.129 1.00 75.25 239 SER A CA 1
ATOM 1950 C C . SER A 1 239 ? 7.403 -1.516 15.679 1.00 75.25 239 SER A C 1
ATOM 1952 O O . SER A 1 239 ? 8.183 -2.126 14.939 1.00 75.25 239 SER A O 1
ATOM 1954 N N . VAL A 1 240 ? 7.562 -1.518 17.004 1.00 80.06 240 VAL A N 1
ATOM 1955 C CA . VAL A 1 240 ? 8.647 -2.253 17.676 1.00 80.06 240 VAL A CA 1
ATOM 1956 C C . VAL A 1 240 ? 8.564 -3.754 17.376 1.00 80.06 240 VAL A C 1
ATOM 1958 O O . VAL A 1 240 ? 9.588 -4.391 17.148 1.00 80.06 240 VAL A O 1
ATOM 1961 N N . GLU A 1 241 ? 7.358 -4.316 17.329 1.00 78.25 241 GLU A N 1
ATOM 1962 C CA . GLU A 1 241 ? 7.134 -5.730 17.021 1.00 78.25 241 GLU A CA 1
ATOM 1963 C C . GLU A 1 241 ? 7.504 -6.073 15.574 1.00 78.25 241 GLU A C 1
ATOM 1965 O O . GLU A 1 241 ? 8.323 -6.963 15.347 1.00 78.25 241 GLU A O 1
ATOM 1970 N N . GLN A 1 242 ? 7.017 -5.294 14.603 1.00 78.94 242 GLN A N 1
ATOM 1971 C CA . GLN A 1 242 ? 7.403 -5.450 13.194 1.00 78.94 242 GLN A CA 1
ATOM 1972 C C . GLN A 1 242 ? 8.913 -5.292 12.999 1.00 78.94 242 GLN A C 1
ATOM 1974 O O . GLN A 1 242 ? 9.512 -6.010 12.205 1.00 78.94 242 GLN A O 1
ATOM 1979 N N . THR A 1 243 ? 9.545 -4.385 13.748 1.00 83.50 243 THR A N 1
ATOM 1980 C CA . THR A 1 243 ? 11.000 -4.189 13.717 1.00 83.50 243 THR A CA 1
ATOM 1981 C C . THR A 1 243 ? 11.744 -5.418 14.229 1.00 83.50 243 THR A C 1
ATOM 1983 O O . THR A 1 243 ? 12.756 -5.792 13.645 1.00 83.50 243 THR A O 1
ATOM 1986 N N . ARG A 1 244 ? 11.261 -6.067 15.297 1.00 85.69 244 ARG A N 1
ATOM 1987 C CA . ARG A 1 244 ? 11.860 -7.310 15.814 1.00 85.69 244 ARG A CA 1
ATOM 1988 C C . ARG A 1 244 ? 11.788 -8.435 14.788 1.00 85.69 244 ARG A C 1
ATOM 1990 O O . ARG A 1 244 ? 12.798 -9.089 14.555 1.00 85.69 244 ARG A O 1
ATOM 1997 N N . GLN A 1 245 ? 10.629 -8.616 14.159 1.00 82.19 245 GLN A N 1
ATOM 1998 C CA . GLN A 1 245 ? 10.445 -9.632 13.125 1.00 82.19 245 GLN A CA 1
ATOM 1999 C C . GLN A 1 245 ? 11.338 -9.357 11.907 1.00 82.19 245 GLN A C 1
ATOM 2001 O O . GLN A 1 245 ? 12.158 -10.196 11.545 1.00 82.19 245 GLN A O 1
ATOM 2006 N N . ALA A 1 246 ? 11.276 -8.138 11.362 1.00 83.69 246 ALA A N 1
ATOM 2007 C CA . ALA A 1 246 ? 12.076 -7.736 10.208 1.00 83.69 246 ALA A CA 1
ATOM 2008 C C . ALA A 1 246 ? 13.589 -7.786 10.483 1.00 83.69 246 ALA A C 1
ATOM 2010 O O . ALA A 1 246 ? 14.371 -8.016 9.565 1.00 83.69 246 ALA A O 1
ATOM 2011 N N . LEU A 1 247 ? 14.029 -7.578 11.732 1.00 86.88 247 LEU A N 1
ATOM 2012 C CA . LEU A 1 247 ? 15.430 -7.757 12.125 1.00 86.88 247 LEU A CA 1
ATOM 2013 C C . LEU A 1 247 ? 15.873 -9.214 11.990 1.00 86.88 247 LEU A C 1
ATOM 2015 O O . LEU A 1 247 ? 16.990 -9.440 11.529 1.00 86.88 247 LEU A O 1
ATOM 2019 N N . GLY A 1 248 ? 15.023 -10.169 12.380 1.00 82.31 248 GLY A N 1
ATOM 2020 C CA . GLY A 1 248 ? 15.270 -11.598 12.180 1.00 82.31 248 GLY A CA 1
ATOM 2021 C C . GLY A 1 248 ? 15.426 -11.925 10.697 1.00 82.31 248 GLY A C 1
ATOM 2022 O O . GLY A 1 248 ? 16.486 -12.396 10.287 1.00 82.31 248 GLY A O 1
ATOM 2023 N N . ASP A 1 249 ? 14.430 -11.543 9.895 1.00 81.38 249 ASP A N 1
ATOM 2024 C CA . ASP A 1 249 ? 14.408 -11.780 8.445 1.00 81.38 249 ASP A CA 1
ATOM 2025 C C . ASP A 1 249 ? 15.636 -11.156 7.752 1.00 81.38 249 ASP A C 1
ATOM 2027 O O . ASP A 1 249 ? 16.349 -11.796 6.975 1.00 81.38 249 ASP A O 1
ATOM 2031 N N . LEU A 1 250 ? 15.956 -9.899 8.080 1.00 81.75 250 LEU A N 1
ATOM 2032 C CA . LEU A 1 250 ? 17.105 -9.197 7.509 1.00 81.75 250 LEU A CA 1
ATOM 2033 C C . LEU A 1 250 ? 18.443 -9.799 7.966 1.00 81.75 250 LEU A C 1
ATOM 2035 O O . LEU A 1 250 ? 19.423 -9.753 7.218 1.00 81.75 250 LEU A O 1
ATOM 2039 N N . GLY A 1 251 ? 18.501 -10.357 9.178 1.00 79.19 251 GLY A N 1
ATOM 2040 C CA . GLY A 1 251 ? 19.653 -11.102 9.681 1.00 79.19 251 GLY A CA 1
ATOM 2041 C C . GLY A 1 251 ? 20.018 -12.271 8.777 1.00 79.19 251 GLY A C 1
ATOM 2042 O O . GLY A 1 251 ? 21.180 -12.393 8.382 1.00 79.19 251 GLY A O 1
ATOM 2043 N N . GLU A 1 252 ? 19.016 -13.061 8.395 1.00 75.69 252 GLU A N 1
ATOM 2044 C CA . GLU A 1 252 ? 19.160 -14.209 7.497 1.00 75.69 252 GLU A CA 1
ATOM 2045 C C . GLU A 1 252 ? 19.512 -13.775 6.067 1.00 75.69 252 GLU A C 1
ATOM 2047 O O . GLU A 1 252 ? 20.451 -14.296 5.462 1.00 75.69 252 GLU A O 1
ATOM 2052 N N . ILE A 1 253 ? 18.813 -12.765 5.540 1.00 72.94 253 ILE A N 1
ATOM 2053 C CA . ILE A 1 253 ? 18.967 -12.310 4.150 1.00 72.94 253 ILE A CA 1
ATOM 2054 C C . ILE A 1 253 ? 20.315 -11.614 3.918 1.00 72.94 253 ILE A C 1
ATOM 2056 O O . ILE A 1 253 ? 20.921 -11.748 2.850 1.00 72.94 253 ILE A O 1
ATOM 2060 N N . ALA A 1 254 ? 20.794 -10.827 4.883 1.00 69.38 254 ALA A N 1
ATOM 2061 C CA . ALA A 1 254 ? 21.914 -9.908 4.688 1.00 69.38 254 ALA A CA 1
ATOM 2062 C C . ALA A 1 254 ? 23.177 -10.250 5.496 1.00 69.38 254 ALA A C 1
ATOM 2064 O O . ALA A 1 254 ? 24.127 -9.461 5.468 1.00 69.38 254 ALA A O 1
ATOM 2065 N N . ASP A 1 255 ? 23.207 -11.408 6.171 1.00 70.62 255 ASP A N 1
ATOM 2066 C CA . ASP A 1 255 ? 24.307 -11.847 7.048 1.00 70.62 255 ASP A CA 1
ATOM 2067 C C . ASP A 1 255 ? 24.713 -10.737 8.035 1.00 70.62 255 ASP A C 1
ATOM 2069 O O . ASP A 1 255 ? 25.888 -10.373 8.193 1.00 70.62 255 ASP A O 1
ATOM 2073 N N . LEU A 1 256 ? 23.705 -10.106 8.649 1.00 73.38 256 LEU A N 1
ATOM 2074 C CA . LEU A 1 256 ? 23.951 -9.112 9.684 1.00 73.38 256 LEU A CA 1
ATOM 2075 C C . LEU A 1 256 ? 24.463 -9.837 10.924 1.00 73.38 256 LEU A C 1
ATOM 2077 O O . LEU A 1 256 ? 23.809 -10.729 11.454 1.00 73.38 256 LEU A O 1
ATOM 2081 N N . GLY A 1 257 ? 25.617 -9.412 11.440 1.00 72.00 257 GLY A N 1
ATOM 2082 C CA . GLY A 1 257 ? 26.062 -9.853 12.760 1.00 72.00 257 GLY A CA 1
ATOM 2083 C C . GLY A 1 257 ? 25.174 -9.210 13.820 1.00 72.00 257 GLY A C 1
ATOM 2084 O O . GLY A 1 257 ? 25.491 -8.104 14.268 1.00 72.00 257 GLY A O 1
ATOM 2085 N N . LEU A 1 258 ? 24.055 -9.862 14.138 1.00 74.00 258 LEU A N 1
ATOM 2086 C CA . LEU A 1 258 ? 23.071 -9.439 15.128 1.00 74.00 258 LEU A CA 1
ATOM 2087 C C . LEU A 1 258 ? 23.527 -9.887 16.520 1.00 74.00 258 LEU A C 1
ATOM 2089 O O . LEU A 1 258 ? 23.564 -11.077 16.815 1.00 74.00 258 LEU A O 1
ATOM 2093 N N . ASP A 1 259 ? 23.872 -8.929 17.378 1.00 73.31 259 ASP A N 1
ATOM 2094 C CA . ASP A 1 259 ? 24.004 -9.161 18.818 1.00 73.31 259 ASP A CA 1
ATOM 2095 C C . ASP A 1 259 ? 22.808 -8.490 19.500 1.00 73.31 259 ASP A C 1
ATOM 2097 O O . ASP A 1 259 ? 22.724 -7.255 19.585 1.00 73.31 259 ASP A O 1
ATOM 2101 N N . TRP A 1 260 ? 21.847 -9.327 19.895 1.00 64.94 260 TRP A N 1
ATOM 2102 C CA . TRP A 1 260 ? 20.635 -8.929 20.592 1.00 64.94 260 TRP A CA 1
ATOM 2103 C C . TRP A 1 260 ? 20.764 -9.244 22.077 1.00 64.94 260 TRP A C 1
ATOM 2105 O O . TRP A 1 260 ? 20.931 -10.398 22.472 1.00 64.94 260 TRP A O 1
ATOM 2115 N N . ARG A 1 261 ? 20.641 -8.217 22.918 1.00 59.34 261 ARG A N 1
ATOM 2116 C CA . ARG A 1 261 ? 20.537 -8.398 24.366 1.00 59.34 261 ARG A CA 1
ATOM 2117 C C . ARG A 1 261 ? 19.118 -8.070 24.794 1.00 59.34 261 ARG A C 1
ATOM 2119 O O . ARG A 1 261 ? 18.770 -6.899 24.922 1.00 59.34 261 ARG A O 1
ATOM 2126 N N . ASP A 1 262 ? 18.342 -9.117 25.065 1.00 55.06 262 ASP A N 1
ATOM 2127 C CA . ASP A 1 262 ? 16.920 -9.051 25.441 1.00 55.06 262 ASP A CA 1
ATOM 2128 C C . ASP A 1 262 ? 16.616 -8.095 26.602 1.00 55.06 262 ASP A C 1
ATOM 2130 O O . ASP A 1 262 ? 15.508 -7.587 26.722 1.00 55.06 262 ASP A O 1
ATOM 2134 N N . ARG A 1 263 ? 17.604 -7.823 27.462 1.00 53.72 263 ARG A N 1
ATOM 2135 C CA . ARG A 1 263 ? 17.416 -7.019 28.674 1.00 53.72 263 ARG A CA 1
ATOM 2136 C C . ARG A 1 263 ? 17.521 -5.506 28.480 1.00 53.72 263 ARG A C 1
ATOM 2138 O O . ARG A 1 263 ? 17.017 -4.788 29.333 1.00 53.72 263 ARG A O 1
ATOM 2145 N N . ASP A 1 264 ? 18.130 -5.025 27.393 1.00 57.88 264 ASP A N 1
ATOM 2146 C CA . ASP A 1 264 ? 18.464 -3.594 27.259 1.00 57.88 264 ASP A CA 1
ATOM 2147 C C . ASP A 1 264 ? 17.758 -2.887 26.090 1.00 57.88 264 ASP A C 1
ATOM 2149 O O . ASP A 1 264 ? 18.004 -1.703 25.864 1.00 57.88 264 ASP A O 1
ATOM 2153 N N . GLU A 1 265 ? 16.952 -3.595 25.286 1.00 78.56 265 GLU A N 1
ATOM 2154 C CA . GLU A 1 265 ? 16.412 -3.098 24.003 1.00 78.56 265 GLU A CA 1
ATOM 2155 C C . GLU A 1 265 ? 17.486 -2.497 23.073 1.00 78.56 265 GLU A C 1
ATOM 2157 O O . GLU A 1 265 ? 17.181 -1.744 22.147 1.00 78.56 265 GLU A O 1
ATOM 2162 N N . ARG A 1 266 ? 18.769 -2.799 23.309 1.00 84.25 266 ARG A N 1
ATOM 2163 C CA . ARG A 1 266 ? 19.884 -2.321 22.496 1.00 84.25 266 ARG A CA 1
ATOM 2164 C C . ARG A 1 266 ? 20.227 -3.370 21.464 1.00 84.25 266 ARG A C 1
ATOM 2166 O O . ARG A 1 266 ? 20.491 -4.524 21.785 1.00 84.25 266 ARG A O 1
ATOM 2173 N N . VAL A 1 267 ? 20.299 -2.914 20.226 1.00 85.50 267 VAL A N 1
ATOM 2174 C CA . VAL A 1 267 ? 20.670 -3.713 19.070 1.00 85.50 267 VAL A CA 1
ATOM 2175 C C . VAL A 1 267 ? 22.039 -3.266 18.604 1.00 85.50 267 VAL A C 1
ATOM 2177 O O . VAL A 1 267 ? 22.275 -2.074 18.369 1.00 85.50 267 VAL A O 1
ATOM 2180 N N . ARG A 1 268 ? 22.944 -4.231 18.454 1.00 86.75 268 ARG A N 1
ATOM 2181 C CA . ARG A 1 268 ? 24.230 -4.019 17.802 1.00 86.75 268 ARG A CA 1
ATOM 2182 C C . ARG A 1 268 ? 24.278 -4.834 16.516 1.00 86.75 268 ARG A C 1
ATOM 2184 O O . ARG A 1 268 ? 24.256 -6.057 16.549 1.00 86.75 268 ARG A O 1
ATOM 2191 N N . LEU A 1 269 ? 24.381 -4.135 15.390 1.00 86.75 269 LEU A N 1
ATOM 2192 C CA . LEU A 1 269 ? 24.436 -4.711 14.050 1.00 86.75 269 LEU A CA 1
ATOM 2193 C C . LEU A 1 269 ? 25.850 -4.574 13.494 1.00 86.75 269 LEU A C 1
ATOM 2195 O O . LEU A 1 269 ? 26.411 -3.473 13.456 1.00 86.75 269 LEU A O 1
ATOM 2199 N N . THR A 1 270 ? 26.412 -5.674 13.005 1.00 87.25 270 THR A N 1
ATOM 2200 C CA . THR A 1 270 ? 27.628 -5.648 12.188 1.00 87.25 270 THR A CA 1
ATOM 2201 C C . THR A 1 270 ? 27.253 -5.793 10.720 1.00 87.25 270 THR A C 1
ATOM 2203 O O . THR A 1 270 ? 26.828 -6.857 10.288 1.00 87.25 270 THR A O 1
ATOM 2206 N N . VAL A 1 271 ? 27.446 -4.725 9.948 1.00 84.75 271 VAL A N 1
ATOM 2207 C CA . VAL A 1 271 ? 27.061 -4.643 8.535 1.00 84.75 271 VAL A CA 1
ATOM 2208 C C . VAL A 1 271 ? 28.291 -4.826 7.646 1.00 84.75 271 VAL A C 1
ATOM 2210 O O . VAL A 1 271 ? 29.245 -4.040 7.742 1.00 84.75 271 VAL A O 1
ATOM 2213 N N . ARG A 1 272 ? 28.274 -5.819 6.747 1.00 86.06 272 ARG A N 1
ATOM 2214 C CA . ARG A 1 272 ? 29.271 -5.962 5.669 1.00 86.06 272 ARG A CA 1
ATOM 2215 C C . ARG A 1 272 ? 29.013 -4.894 4.610 1.00 86.06 272 ARG A C 1
ATOM 2217 O O . ARG A 1 272 ? 28.115 -5.014 3.788 1.00 86.06 272 ARG A O 1
ATOM 2224 N N . TRP A 1 273 ? 29.756 -3.793 4.683 1.00 83.75 273 TRP A N 1
ATOM 2225 C CA . TRP A 1 273 ? 29.324 -2.543 4.055 1.00 83.75 273 TRP A CA 1
ATOM 2226 C C . TRP A 1 273 ? 29.233 -2.578 2.520 1.00 83.75 273 TRP A C 1
ATOM 2228 O O . TRP A 1 273 ? 28.227 -2.091 2.008 1.00 83.75 273 TRP A O 1
ATOM 2238 N N . PRO A 1 274 ? 30.215 -3.119 1.771 1.00 81.94 274 PRO A N 1
ATOM 2239 C CA . PRO A 1 274 ? 30.108 -3.198 0.313 1.00 81.94 274 PRO A CA 1
ATOM 2240 C C . PRO A 1 274 ? 28.908 -4.041 -0.138 1.00 81.94 274 PRO A C 1
ATOM 2242 O O . PRO A 1 274 ? 28.096 -3.560 -0.924 1.00 81.94 274 PRO A O 1
ATOM 2245 N N . ASP A 1 275 ? 28.752 -5.236 0.432 1.00 80.81 275 ASP A N 1
ATOM 2246 C CA . ASP A 1 275 ? 27.706 -6.196 0.058 1.00 80.81 275 ASP A CA 1
ATOM 2247 C C . ASP A 1 275 ? 26.313 -5.664 0.404 1.00 80.81 275 ASP A C 1
ATOM 2249 O O . ASP A 1 275 ? 25.408 -5.667 -0.427 1.00 80.81 275 ASP A O 1
ATOM 2253 N N . PHE A 1 276 ? 26.158 -5.113 1.610 1.00 81.69 276 PHE A N 1
ATOM 2254 C CA . PHE A 1 276 ? 24.897 -4.535 2.063 1.00 81.69 276 PHE A CA 1
ATOM 2255 C C . PHE A 1 276 ? 24.484 -3.326 1.216 1.00 81.69 276 PHE A C 1
ATOM 2257 O O . PHE A 1 276 ? 23.317 -3.174 0.870 1.00 81.69 276 PHE A O 1
ATOM 2264 N N . ARG A 1 277 ? 25.443 -2.468 0.833 1.00 77.75 277 ARG A N 1
ATOM 2265 C CA . ARG A 1 277 ? 25.172 -1.301 -0.021 1.00 77.75 277 ARG A CA 1
ATOM 2266 C C . ARG A 1 277 ? 24.725 -1.703 -1.426 1.00 77.75 277 ARG A C 1
ATOM 2268 O O . ARG A 1 277 ? 23.964 -0.952 -2.028 1.00 77.75 277 ARG A O 1
ATOM 2275 N N . LEU A 1 278 ? 25.240 -2.818 -1.948 1.00 77.12 278 LEU A N 1
ATOM 2276 C CA . LEU A 1 278 ? 24.857 -3.359 -3.253 1.00 77.12 278 LEU A CA 1
ATOM 2277 C C . LEU A 1 278 ? 23.470 -4.005 -3.204 1.00 77.12 278 LEU A C 1
ATOM 2279 O O . LEU A 1 278 ? 22.668 -3.749 -4.091 1.00 77.12 278 LEU A O 1
ATOM 2283 N N . ARG A 1 279 ? 23.175 -4.783 -2.153 1.00 75.69 279 ARG A N 1
ATOM 2284 C CA . ARG A 1 279 ? 21.870 -5.444 -1.970 1.00 75.69 279 ARG A CA 1
ATOM 2285 C C . ARG A 1 279 ? 20.734 -4.462 -1.690 1.00 75.69 279 ARG A C 1
ATOM 2287 O O . ARG A 1 279 ? 19.632 -4.657 -2.177 1.00 75.69 279 ARG A O 1
ATOM 2294 N N . PHE A 1 280 ? 21.011 -3.394 -0.946 1.00 76.94 280 PHE A N 1
ATOM 2295 C CA . PHE A 1 280 ? 20.032 -2.358 -0.615 1.00 76.94 280 PHE A CA 1
ATOM 2296 C C . PHE A 1 280 ? 20.541 -1.005 -1.106 1.00 76.94 280 PHE A C 1
ATOM 2298 O O . PHE A 1 280 ? 21.067 -0.233 -0.298 1.00 76.94 280 PHE A O 1
ATOM 2305 N N . PRO A 1 281 ? 20.467 -0.711 -2.420 1.00 65.81 281 PRO A N 1
ATOM 2306 C CA . PRO A 1 281 ? 21.090 0.468 -3.023 1.00 65.81 281 PRO A CA 1
ATOM 2307 C C . PRO A 1 281 ? 20.415 1.785 -2.621 1.00 65.81 281 PRO A C 1
ATOM 2309 O O . PRO A 1 281 ? 21.067 2.833 -2.668 1.00 65.81 281 PRO A O 1
ATOM 2312 N N . PHE A 1 282 ? 19.164 1.723 -2.171 1.00 65.38 282 PHE A N 1
ATOM 2313 C CA . PHE A 1 282 ? 18.316 2.871 -1.873 1.00 65.38 282 PHE A CA 1
ATOM 2314 C C . PHE A 1 282 ? 18.661 3.530 -0.533 1.00 65.38 282 PHE A C 1
ATOM 2316 O O . PHE A 1 282 ? 19.015 2.872 0.445 1.00 65.38 282 PHE A O 1
ATOM 2323 N N . THR A 1 283 ? 18.596 4.860 -0.493 1.00 60.09 283 THR A N 1
ATOM 2324 C CA . THR A 1 283 ? 18.694 5.668 0.739 1.00 60.09 283 THR A CA 1
ATOM 2325 C C . THR A 1 283 ? 17.347 6.208 1.200 1.00 60.09 283 THR A C 1
ATOM 2327 O O . THR A 1 283 ? 17.248 6.681 2.331 1.00 60.09 283 THR A O 1
ATOM 2330 N N . GLU A 1 284 ? 16.346 6.127 0.331 1.00 52.06 284 GLU A N 1
ATOM 2331 C CA . GLU A 1 284 ? 14.981 6.616 0.488 1.00 52.06 284 GLU A CA 1
ATOM 2332 C C . GLU A 1 284 ? 14.024 5.517 0.023 1.00 52.06 284 GLU A C 1
ATOM 2334 O O . GLU A 1 284 ? 14.455 4.562 -0.631 1.00 52.06 284 GLU A O 1
ATOM 2339 N N . LEU A 1 285 ? 12.752 5.631 0.398 1.00 46.78 285 LEU A N 1
ATOM 2340 C CA . LEU A 1 285 ? 11.737 4.659 0.012 1.00 46.78 285 LEU A CA 1
ATOM 2341 C C . LEU A 1 285 ? 11.603 4.631 -1.515 1.00 46.78 285 LEU A C 1
ATOM 2343 O O . LEU A 1 285 ? 11.408 5.699 -2.103 1.00 46.78 285 LEU A O 1
ATOM 2347 N N . PRO A 1 286 ? 11.665 3.458 -2.172 1.00 44.09 286 PRO A N 1
ATOM 2348 C CA . PRO A 1 286 ? 11.021 3.344 -3.470 1.00 44.09 286 PRO A CA 1
ATOM 2349 C C . PRO A 1 286 ? 9.547 3.726 -3.267 1.00 44.09 286 PRO A C 1
ATOM 2351 O O . PRO A 1 286 ? 8.954 3.365 -2.247 1.00 44.09 286 PRO A O 1
ATOM 2354 N N . ALA A 1 287 ? 8.972 4.515 -4.178 1.00 38.44 287 ALA A N 1
ATOM 2355 C CA . ALA A 1 287 ? 7.542 4.808 -4.124 1.00 38.44 287 ALA A CA 1
ATOM 2356 C C . ALA A 1 287 ? 6.762 3.477 -4.022 1.00 38.44 287 ALA A C 1
ATOM 2358 O O . ALA A 1 287 ? 7.262 2.461 -4.503 1.00 38.44 287 ALA A O 1
ATOM 2359 N N . PRO A 1 288 ? 5.578 3.430 -3.388 1.00 39.06 288 PRO A N 1
ATOM 2360 C CA . PRO A 1 288 ? 4.812 2.186 -3.223 1.00 39.06 288 PRO A CA 1
ATOM 2361 C C . PRO A 1 288 ? 4.521 1.470 -4.555 1.00 39.06 288 PRO A C 1
ATOM 2363 O O . PRO A 1 288 ? 4.291 0.269 -4.584 1.00 39.06 288 PRO A O 1
ATOM 2366 N N . GLU A 1 289 ? 4.593 2.195 -5.670 1.00 38.44 289 GLU A N 1
ATOM 2367 C CA . GLU A 1 289 ? 4.531 1.681 -7.041 1.00 38.44 289 GLU A CA 1
ATOM 2368 C C . GLU A 1 289 ? 5.806 0.962 -7.532 1.00 38.44 289 GLU A C 1
ATOM 2370 O O . GLU A 1 289 ? 5.752 0.251 -8.522 1.00 38.44 289 GLU A O 1
ATOM 2375 N N . HIS A 1 290 ? 6.939 1.095 -6.843 1.00 31.73 290 HIS A N 1
ATOM 2376 C CA . HIS A 1 290 ? 8.244 0.506 -7.184 1.00 31.73 290 HIS A CA 1
ATOM 2377 C C . HIS A 1 290 ? 8.662 -0.644 -6.264 1.00 31.73 290 HIS A C 1
ATOM 2379 O O . HIS A 1 290 ? 9.803 -1.106 -6.318 1.00 31.73 290 HIS A O 1
ATOM 2385 N N . ALA A 1 291 ? 7.764 -1.076 -5.388 1.00 30.95 291 ALA A N 1
ATOM 2386 C CA . ALA A 1 291 ? 7.948 -2.270 -4.600 1.00 30.95 291 ALA A CA 1
ATOM 2387 C C . ALA A 1 291 ? 6.811 -3.221 -4.989 1.00 30.95 291 ALA A C 1
ATOM 2389 O O . ALA A 1 291 ? 5.731 -3.147 -4.404 1.00 30.95 291 ALA A O 1
ATOM 2390 N N . VAL A 1 292 ? 7.067 -4.089 -5.963 1.00 34.84 292 VAL A N 1
ATOM 2391 C CA . VAL A 1 292 ? 6.583 -5.475 -6.086 1.00 34.84 292 VAL A CA 1
ATOM 2392 C C . VAL A 1 292 ? 7.722 -6.242 -6.749 1.00 34.84 292 VAL A C 1
ATOM 2394 O O . VAL A 1 292 ? 8.396 -5.626 -7.602 1.00 34.84 292 VAL A O 1
#